Protein AF-A0A1F9MKI8-F1 (afdb_monomer)

Solvent-accessible surface area (backbone atoms only — not comparable to full-atom values): 9936 Å² total; per-residue (Å²): 134,82,52,67,55,55,54,49,52,53,48,27,63,74,71,67,45,50,41,51,62,87,35,85,86,64,60,19,49,72,45,52,49,53,49,48,62,46,11,67,63,93,69,32,56,46,39,45,51,32,58,34,69,58,53,51,63,68,44,73,74,44,81,68,39,66,35,41,51,50,36,53,59,70,68,50,79,47,72,72,51,52,54,56,25,52,56,51,44,63,82,45,45,83,65,28,63,68,52,38,36,48,44,46,56,74,49,48,50,78,45,58,81,85,40,67,69,39,48,56,48,49,57,54,48,51,56,48,24,64,75,64,66,38,67,66,42,45,50,38,49,40,66,58,46,19,54,65,35,65,81,38,57,69,60,47,52,56,45,51,58,48,26,77,81,30,71,66,45,40,49,47,37,34,72,38,41,68,46,129

pLDDT: mean 93.48, std 7.08, range [58.12, 98.38]

Structure (mmCIF, N/CA/C/O backbone):
data_AF-A0A1F9MKI8-F1
#
_entry.id   AF-A0A1F9MKI8-F1
#
loop_
_atom_site.group_PDB
_atom_site.id
_atom_site.type_symbol
_atom_site.label_atom_id
_atom_site.label_alt_id
_atom_site.label_comp_id
_atom_site.label_asym_id
_atom_site.label_entity_id
_atom_site.label_seq_id
_atom_site.pdbx_PDB_ins_code
_atom_site.Cartn_x
_atom_site.Cartn_y
_atom_site.Cartn_z
_atom_site.occupancy
_atom_site.B_iso_or_equiv
_atom_site.auth_seq_id
_atom_site.auth_comp_id
_atom_site.auth_asym_id
_atom_site.auth_atom_id
_atom_site.pdbx_PDB_model_num
ATOM 1 N N . MET A 1 1 ? 2.764 13.517 -20.592 1.00 58.12 1 MET A N 1
ATOM 2 C CA . MET A 1 1 ? 3.670 12.361 -20.763 1.00 58.12 1 MET A CA 1
ATOM 3 C C . MET A 1 1 ? 3.248 11.315 -19.753 1.00 58.12 1 MET A C 1
ATOM 5 O O . MET A 1 1 ? 2.951 11.706 -18.630 1.00 58.12 1 MET A O 1
ATOM 9 N N . SER A 1 2 ? 3.148 10.053 -20.166 1.00 81.81 2 SER A N 1
ATOM 10 C CA . SER A 1 2 ? 2.783 8.948 -19.273 1.00 81.81 2 SER A CA 1
ATOM 11 C C . SER A 1 2 ? 3.928 8.655 -18.296 1.00 81.81 2 SER A C 1
ATOM 13 O O . SER A 1 2 ? 5.091 8.926 -18.604 1.00 81.81 2 SER A O 1
ATOM 15 N N . ASN A 1 3 ? 3.604 8.182 -17.093 1.00 94.94 3 ASN A N 1
ATOM 16 C CA . ASN A 1 3 ? 4.607 7.798 -16.105 1.00 9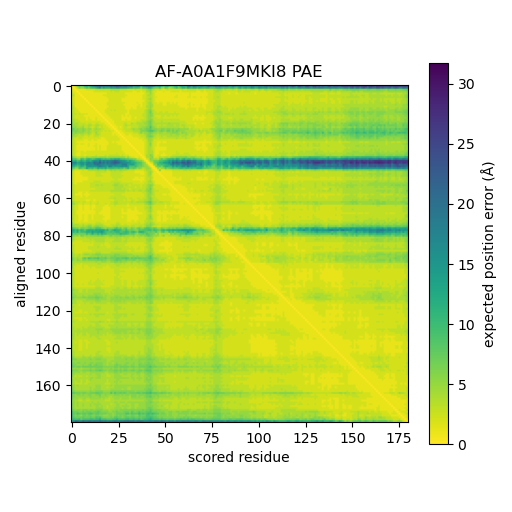4.94 3 ASN A CA 1
ATOM 17 C C . ASN A 1 3 ? 5.306 6.494 -16.559 1.00 94.94 3 ASN A C 1
ATOM 19 O O . ASN A 1 3 ? 4.602 5.514 -16.808 1.00 94.94 3 ASN A O 1
ATOM 23 N N . PRO A 1 4 ? 6.654 6.426 -16.602 1.00 95.88 4 PRO A N 1
ATOM 24 C CA . PRO A 1 4 ? 7.367 5.239 -17.085 1.00 95.88 4 PRO A CA 1
ATOM 25 C C . PRO A 1 4 ? 7.034 3.944 -16.336 1.00 95.88 4 PRO A C 1
ATOM 27 O O . PRO A 1 4 ? 7.017 2.876 -16.938 1.00 95.88 4 PRO A O 1
ATOM 30 N N . PHE A 1 5 ? 6.742 4.021 -15.034 1.00 96.94 5 PHE A N 1
ATOM 31 C CA . PHE A 1 5 ? 6.307 2.854 -14.270 1.00 96.94 5 PHE A CA 1
ATOM 32 C C . PHE A 1 5 ? 4.939 2.355 -14.753 1.00 96.94 5 PHE A C 1
ATOM 34 O O . PHE A 1 5 ? 4.775 1.165 -15.002 1.00 96.94 5 PHE A O 1
ATOM 41 N N . ILE A 1 6 ? 3.981 3.263 -14.963 1.00 96.94 6 ILE A N 1
ATOM 42 C CA . ILE A 1 6 ? 2.649 2.916 -15.484 1.00 96.94 6 ILE A CA 1
ATOM 43 C C . ILE A 1 6 ? 2.765 2.298 -16.884 1.00 96.94 6 ILE A C 1
ATOM 45 O O . ILE A 1 6 ? 2.075 1.328 -17.188 1.00 96.94 6 ILE A O 1
ATOM 49 N N . ASP A 1 7 ? 3.677 2.790 -17.724 1.00 97.31 7 ASP A N 1
ATOM 50 C CA . ASP A 1 7 ? 3.917 2.211 -19.051 1.00 97.31 7 ASP A CA 1
ATOM 51 C C . ASP A 1 7 ? 4.439 0.763 -18.973 1.00 97.31 7 ASP A C 1
ATOM 53 O O . ASP A 1 7 ? 4.052 -0.083 -19.789 1.00 97.31 7 ASP A O 1
ATOM 57 N N . ILE A 1 8 ? 5.249 0.435 -17.959 1.00 97.19 8 ILE A N 1
ATOM 58 C CA . ILE A 1 8 ? 5.666 -0.949 -17.685 1.00 97.19 8 ILE A CA 1
ATOM 59 C C . ILE A 1 8 ? 4.471 -1.792 -17.227 1.00 97.19 8 ILE A C 1
ATOM 61 O O . ILE A 1 8 ? 4.299 -2.899 -17.737 1.00 97.19 8 ILE A O 1
ATOM 65 N N . VAL A 1 9 ? 3.618 -1.286 -16.328 1.00 97.62 9 VAL A N 1
ATOM 66 C CA . VAL A 1 9 ? 2.402 -2.001 -15.883 1.00 97.62 9 VAL A CA 1
ATOM 67 C C . VAL A 1 9 ? 1.476 -2.300 -17.067 1.00 97.62 9 VAL A C 1
ATOM 69 O O . VAL A 1 9 ? 1.058 -3.441 -17.263 1.00 97.62 9 VAL A O 1
ATOM 72 N N . ARG A 1 10 ? 1.235 -1.317 -17.938 1.00 97.50 10 ARG A N 1
ATOM 73 C CA . ARG A 1 10 ? 0.460 -1.495 -19.178 1.00 97.50 10 ARG A CA 1
ATOM 74 C C . ARG A 1 10 ? 1.063 -2.550 -20.093 1.00 97.50 10 ARG A C 1
ATOM 76 O O . ARG A 1 10 ? 0.349 -3.381 -20.654 1.00 97.50 10 ARG A O 1
ATOM 83 N N . THR A 1 11 ? 2.384 -2.528 -20.242 1.00 97.62 11 THR A N 1
ATOM 84 C CA . THR A 1 11 ? 3.112 -3.515 -21.045 1.00 97.62 11 THR A CA 1
ATOM 85 C C . THR A 1 11 ? 2.972 -4.915 -20.448 1.00 97.62 11 THR A C 1
ATOM 87 O O . THR A 1 11 ? 2.707 -5.865 -21.186 1.00 97.62 11 THR A O 1
ATOM 90 N N . ALA A 1 12 ? 3.059 -5.038 -19.122 1.00 97.38 12 ALA A N 1
ATOM 91 C CA . ALA A 1 12 ? 2.841 -6.287 -18.405 1.00 97.38 12 ALA A CA 1
ATOM 92 C C . ALA A 1 12 ? 1.427 -6.831 -18.655 1.00 97.38 12 ALA A C 1
ATOM 94 O O . ALA A 1 12 ? 1.270 -7.991 -19.037 1.00 97.38 12 ALA A O 1
ATOM 95 N N . ASN A 1 13 ? 0.407 -5.976 -18.551 1.00 96.44 13 ASN A N 1
ATOM 96 C CA . ASN A 1 13 ? -0.992 -6.339 -18.787 1.00 96.44 13 ASN A CA 1
ATOM 97 C C . ASN A 1 13 ? -1.257 -6.768 -20.235 1.00 96.44 13 ASN A C 1
ATOM 99 O O . ASN A 1 13 ? -1.931 -7.778 -20.476 1.00 96.44 13 ASN A O 1
ATOM 103 N N . LYS A 1 14 ? -0.689 -6.039 -21.203 1.00 97.38 14 LYS A N 1
ATOM 104 C CA . LYS A 1 14 ? -0.789 -6.352 -22.634 1.00 97.38 14 LYS A CA 1
ATOM 105 C C . LYS A 1 14 ? -0.121 -7.684 -22.976 1.00 97.38 14 LYS A C 1
ATOM 107 O O . LYS A 1 14 ? -0.696 -8.480 -23.713 1.00 97.38 14 LYS A O 1
ATOM 112 N N . ASN A 1 15 ? 1.066 -7.931 -22.427 1.00 97.25 15 ASN A N 1
ATOM 113 C CA . ASN A 1 15 ? 1.872 -9.114 -22.730 1.00 97.25 15 ASN A CA 1
ATOM 114 C C . ASN A 1 15 ? 1.632 -10.286 -21.764 1.00 97.25 15 ASN A C 1
ATOM 116 O O . ASN A 1 15 ? 2.300 -11.312 -21.881 1.00 97.25 15 ASN A O 1
ATOM 120 N N . LYS A 1 16 ? 0.698 -10.143 -20.813 1.00 96.31 16 LYS A N 1
ATOM 121 C CA . LYS A 1 16 ? 0.395 -11.131 -19.763 1.00 96.31 16 LYS A CA 1
ATOM 122 C C . LYS A 1 16 ? 1.624 -11.536 -18.940 1.00 96.31 16 LYS A C 1
ATOM 124 O O . LYS A 1 16 ? 1.778 -12.699 -18.574 1.00 96.31 16 LYS A O 1
ATOM 129 N N . TRP A 1 17 ? 2.499 -10.578 -18.640 1.00 97.12 17 TRP A N 1
ATOM 130 C CA . TRP A 1 17 ? 3.607 -10.805 -17.716 1.00 97.12 17 TRP A CA 1
ATOM 131 C C . TRP A 1 17 ? 3.078 -10.985 -16.293 1.00 97.12 17 TRP A C 1
ATOM 133 O O . TRP A 1 17 ? 2.162 -10.285 -15.864 1.00 97.12 17 TRP A O 1
ATOM 143 N N . CYS A 1 18 ? 3.674 -11.913 -15.549 1.00 96.94 18 CYS A N 1
ATOM 144 C CA . CYS A 1 18 ? 3.382 -12.067 -14.130 1.00 96.94 18 CYS A CA 1
ATOM 145 C C . CYS A 1 18 ? 3.921 -10.857 -13.356 1.00 96.94 18 CYS A C 1
ATOM 147 O O . CYS A 1 18 ? 5.104 -10.536 -13.471 1.00 96.94 18 CYS A O 1
ATOM 149 N N . THR A 1 19 ? 3.069 -10.214 -12.558 1.00 96.50 19 THR A N 1
ATOM 150 C CA . THR A 1 19 ? 3.435 -9.111 -11.650 1.00 96.50 19 THR A CA 1
ATOM 151 C C . THR A 1 19 ? 3.410 -9.527 -10.179 1.00 96.50 19 THR A C 1
ATOM 153 O O . THR A 1 19 ? 3.821 -8.752 -9.315 1.00 96.50 19 THR A O 1
ATOM 156 N N . THR A 1 20 ? 2.952 -10.749 -9.890 1.00 95.25 20 THR A N 1
ATOM 157 C CA . THR A 1 20 ? 2.710 -11.234 -8.532 1.00 95.25 20 THR A CA 1
ATOM 158 C C . THR A 1 20 ? 3.998 -11.279 -7.709 1.00 95.25 20 THR A C 1
ATOM 160 O O . THR A 1 20 ? 4.975 -11.928 -8.114 1.00 95.25 20 THR A O 1
ATOM 163 N N . PRO A 1 21 ? 4.013 -10.640 -6.526 1.00 90.81 21 PRO A N 1
ATOM 164 C CA . PRO A 1 21 ? 5.171 -10.661 -5.649 1.00 90.81 21 PRO A CA 1
ATOM 165 C C . PRO A 1 21 ? 5.450 -12.091 -5.172 1.00 90.81 21 PRO A C 1
ATOM 167 O O . PRO A 1 21 ? 4.535 -12.861 -4.888 1.00 90.81 21 PRO A O 1
ATOM 170 N N . TYR A 1 22 ? 6.732 -12.450 -5.075 1.00 90.62 22 TYR A N 1
ATOM 171 C CA . TYR A 1 22 ? 7.194 -13.766 -4.604 1.00 90.62 22 TYR A CA 1
ATOM 172 C C . TYR A 1 22 ? 6.686 -14.978 -5.409 1.00 90.62 22 TYR A C 1
ATOM 174 O O . TYR A 1 22 ? 6.666 -16.095 -4.892 1.00 90.62 22 TYR A O 1
ATOM 182 N N . CYS A 1 23 ? 6.292 -14.799 -6.675 1.00 91.94 23 CYS A N 1
ATOM 183 C CA . CYS A 1 23 ? 5.912 -15.916 -7.539 1.00 91.94 23 CYS A CA 1
ATOM 184 C C . CYS A 1 23 ? 7.064 -16.932 -7.660 1.00 91.94 23 CYS A C 1
ATOM 186 O O . CYS A 1 23 ? 8.097 -16.642 -8.253 1.00 91.94 23 CYS A O 1
ATOM 188 N N . THR A 1 24 ? 6.888 -18.151 -7.154 1.00 91.56 24 THR A N 1
ATOM 189 C CA . THR A 1 24 ? 7.937 -19.185 -7.194 1.00 91.56 24 THR A CA 1
ATOM 190 C C . THR A 1 24 ? 8.032 -19.908 -8.539 1.00 91.56 24 THR A C 1
ATOM 192 O O . THR A 1 24 ? 9.009 -20.607 -8.785 1.00 91.56 24 THR A O 1
ATOM 195 N N . THR A 1 25 ? 7.046 -19.736 -9.427 1.00 93.88 25 THR A N 1
ATOM 196 C CA . THR A 1 25 ? 7.011 -20.398 -10.741 1.00 93.88 25 THR A CA 1
ATOM 197 C C . THR A 1 25 ? 7.827 -19.653 -11.794 1.00 93.88 25 THR A C 1
ATOM 199 O O . THR A 1 25 ? 8.657 -20.256 -12.464 1.00 93.88 25 THR A O 1
ATOM 202 N N . CYS A 1 26 ? 7.591 -18.348 -11.961 1.00 93.12 26 CYS A N 1
ATOM 203 C CA . CYS A 1 26 ? 8.266 -17.530 -12.978 1.00 93.12 26 CYS A CA 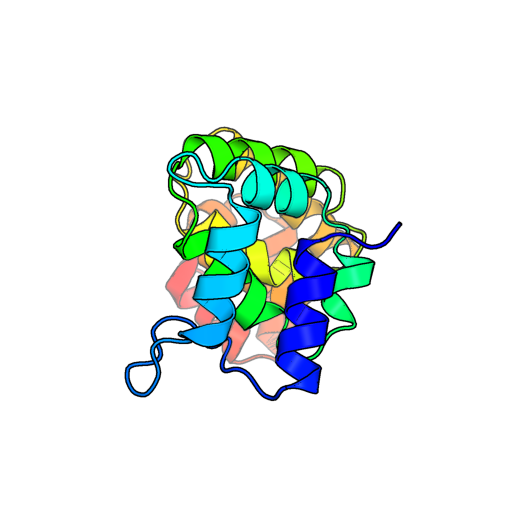1
ATOM 204 C C . CYS A 1 26 ? 9.020 -16.329 -12.397 1.00 93.12 26 CYS A C 1
ATOM 206 O O . CYS A 1 26 ? 9.690 -15.618 -13.143 1.00 93.12 26 CYS A O 1
ATOM 208 N N . ILE A 1 27 ? 8.907 -16.082 -11.084 1.00 90.81 27 ILE A N 1
ATOM 209 C CA . ILE A 1 27 ? 9.634 -15.019 -10.371 1.00 90.81 27 ILE A CA 1
ATOM 210 C C . ILE A 1 27 ? 9.300 -13.618 -10.918 1.00 90.81 27 ILE A C 1
ATOM 212 O O . ILE A 1 27 ? 10.012 -12.657 -10.661 1.00 90.81 27 ILE A O 1
ATOM 216 N N . ALA A 1 28 ? 8.191 -13.474 -11.657 1.00 93.94 28 ALA A N 1
ATOM 217 C CA . ALA A 1 28 ? 7.846 -12.237 -12.359 1.00 93.94 28 ALA A CA 1
ATOM 218 C C . ALA A 1 28 ? 9.004 -11.727 -13.247 1.00 93.94 28 ALA A C 1
ATOM 220 O O . ALA A 1 28 ? 9.239 -10.523 -13.339 1.00 93.94 28 ALA A O 1
ATOM 221 N N . ARG A 1 29 ? 9.767 -12.648 -13.862 1.00 94.25 29 ARG A N 1
ATOM 222 C CA . ARG A 1 29 ? 11.054 -12.365 -14.518 1.00 94.25 29 ARG A CA 1
ATOM 223 C C . ARG A 1 29 ? 10.987 -11.207 -15.512 1.00 94.25 29 ARG A C 1
ATOM 225 O O . ARG A 1 29 ? 11.788 -10.286 -15.408 1.00 94.25 29 ARG A O 1
ATOM 232 N N . GLU A 1 30 ? 10.051 -11.242 -16.457 1.00 96.56 30 GLU A N 1
ATOM 233 C CA . GLU A 1 30 ? 9.918 -10.225 -17.508 1.00 96.56 30 GLU A CA 1
ATOM 234 C C . GLU A 1 30 ? 9.580 -8.849 -16.918 1.00 96.56 30 GLU A C 1
ATOM 236 O O . GLU A 1 30 ? 10.172 -7.840 -17.299 1.00 96.56 30 GLU A O 1
ATOM 241 N N . TYR A 1 31 ? 8.676 -8.816 -15.937 1.00 96.81 31 TYR A N 1
ATOM 242 C CA . TYR A 1 31 ? 8.286 -7.586 -15.258 1.00 96.81 31 TYR A CA 1
ATOM 243 C C . TYR A 1 31 ? 9.445 -6.998 -14.441 1.00 96.81 31 TYR A C 1
ATOM 245 O O . TYR A 1 31 ? 9.760 -5.817 -14.572 1.00 96.81 31 TYR A O 1
ATOM 253 N N . ARG A 1 32 ? 10.141 -7.828 -13.656 1.00 94.62 32 ARG A N 1
ATOM 254 C CA . ARG A 1 32 ? 11.314 -7.411 -12.875 1.00 94.62 32 ARG A CA 1
ATOM 255 C C . ARG A 1 32 ? 12.459 -6.928 -13.758 1.00 94.62 32 ARG A C 1
ATOM 257 O O . ARG A 1 32 ? 13.107 -5.950 -13.401 1.00 94.62 32 ARG A O 1
ATOM 264 N N . GLN A 1 33 ? 12.681 -7.555 -14.914 1.00 94.25 33 GLN A N 1
ATOM 265 C CA . GLN A 1 33 ? 13.681 -7.085 -15.873 1.00 94.25 33 GLN A CA 1
ATOM 266 C C . GLN A 1 33 ? 13.354 -5.668 -16.359 1.00 94.25 33 GLN A C 1
ATOM 268 O O . GLN A 1 33 ? 14.212 -4.795 -16.300 1.00 94.25 33 GLN A O 1
ATOM 273 N N . ALA A 1 34 ? 12.101 -5.401 -16.739 1.00 95.12 34 ALA A N 1
ATOM 274 C CA . ALA A 1 34 ? 11.688 -4.062 -17.161 1.00 95.12 34 ALA A CA 1
ATOM 275 C C . ALA A 1 34 ? 11.856 -3.010 -16.045 1.00 95.12 34 ALA A C 1
ATOM 277 O O . ALA A 1 34 ? 12.263 -1.877 -16.309 1.00 95.12 34 ALA A O 1
ATOM 278 N N . LEU A 1 35 ? 11.586 -3.379 -14.787 1.00 94.06 35 LEU A N 1
ATOM 279 C CA . LEU A 1 35 ? 11.837 -2.510 -13.631 1.00 94.06 35 LEU A CA 1
ATOM 280 C C . LEU A 1 35 ? 13.334 -2.231 -13.425 1.00 94.06 35 LEU A C 1
ATOM 282 O O . LEU A 1 35 ? 13.708 -1.095 -13.127 1.00 94.06 35 LEU A O 1
ATOM 286 N N . GLN A 1 36 ? 14.192 -3.240 -13.597 1.00 91.56 36 GLN A N 1
ATOM 287 C CA . GLN A 1 36 ? 15.647 -3.088 -13.508 1.00 91.56 36 GLN A CA 1
ATOM 288 C C . GLN A 1 36 ? 16.193 -2.181 -14.614 1.00 91.56 36 GLN A C 1
ATOM 290 O O . GLN A 1 36 ? 17.009 -1.300 -14.327 1.00 91.56 36 GLN A O 1
ATOM 295 N N . ASP A 1 37 ? 15.697 -2.346 -15.841 1.00 92.19 37 ASP A N 1
ATOM 296 C CA . ASP A 1 37 ? 16.067 -1.517 -16.988 1.00 92.19 37 ASP A CA 1
ATOM 297 C C . ASP A 1 37 ? 15.681 -0.049 -16.740 1.00 92.19 37 ASP A C 1
ATOM 299 O O . ASP A 1 37 ? 16.495 0.855 -16.945 1.00 92.19 37 ASP A O 1
ATOM 303 N N . LEU A 1 38 ? 14.483 0.201 -16.189 1.00 92.12 38 LEU A N 1
ATOM 304 C CA . LEU A 1 38 ? 14.062 1.539 -15.754 1.00 92.12 38 LEU A CA 1
ATOM 305 C C . LEU A 1 38 ? 14.925 2.080 -14.603 1.00 92.12 38 LEU A C 1
ATOM 307 O O . LEU A 1 38 ? 15.154 3.285 -14.506 1.00 92.12 38 LEU A O 1
ATOM 311 N N . GLY A 1 39 ? 15.413 1.206 -13.724 1.00 85.38 39 GLY A N 1
ATOM 312 C CA . GLY A 1 39 ? 16.294 1.552 -12.612 1.00 85.38 39 GLY A CA 1
ATOM 313 C C . GLY A 1 39 ? 17.660 2.105 -13.035 1.00 85.38 39 GLY A C 1
ATOM 314 O O . GLY A 1 39 ? 18.281 2.809 -12.235 1.00 85.38 39 GLY A O 1
ATOM 315 N N . GLY A 1 40 ? 18.109 1.835 -14.267 1.00 75.25 40 GLY A N 1
ATOM 316 C CA . GLY A 1 40 ? 19.347 2.381 -14.837 1.00 75.25 40 GLY A CA 1
ATOM 317 C C . GLY A 1 40 ? 20.648 1.792 -14.272 1.00 75.25 40 GLY A C 1
ATOM 318 O O . GLY A 1 40 ? 21.699 2.407 -14.419 1.00 75.25 40 GLY A O 1
ATOM 319 N N . GLY A 1 41 ? 20.587 0.617 -13.632 1.00 62.38 41 GLY A N 1
ATOM 320 C CA . GLY A 1 41 ? 21.744 -0.088 -13.067 1.00 62.38 41 GLY A CA 1
ATOM 321 C C . GLY A 1 41 ? 22.177 0.397 -11.673 1.00 62.38 41 GLY A C 1
ATOM 322 O O . GLY A 1 41 ? 22.507 1.561 -11.462 1.00 62.38 41 GLY A O 1
ATOM 323 N N . GLY A 1 42 ? 22.195 -0.531 -10.708 1.00 59.66 42 GLY A N 1
ATOM 324 C CA . GLY A 1 42 ? 22.813 -0.416 -9.376 1.00 59.66 42 GLY A CA 1
ATOM 325 C C . GLY A 1 42 ? 22.103 0.486 -8.362 1.00 59.66 42 GLY A C 1
ATOM 326 O O . GLY A 1 42 ? 21.855 0.060 -7.237 1.00 59.66 42 GLY A O 1
ATOM 327 N N . LEU A 1 43 ? 21.764 1.721 -8.746 1.00 60.56 43 LEU A N 1
ATOM 328 C CA . LEU A 1 43 ? 21.211 2.714 -7.822 1.00 60.56 43 LEU A CA 1
ATOM 329 C C . LEU A 1 43 ? 19.688 2.857 -7.877 1.00 60.56 43 LEU A C 1
ATOM 331 O O . LEU A 1 43 ? 19.136 3.541 -7.027 1.00 60.56 43 LEU A O 1
ATOM 335 N N . GLY A 1 44 ? 18.992 2.243 -8.839 1.00 68.19 44 GLY A N 1
ATOM 336 C CA . GLY A 1 44 ? 17.519 2.244 -8.899 1.00 68.19 44 GLY A CA 1
ATOM 337 C C . GLY A 1 44 ? 16.870 3.624 -9.086 1.00 68.19 44 GLY A C 1
ATOM 338 O O . GLY A 1 44 ? 15.659 3.767 -8.922 1.00 68.19 44 GLY A O 1
ATOM 339 N N . GLY A 1 45 ? 17.653 4.654 -9.429 1.00 81.81 45 GLY A N 1
ATOM 340 C CA . GLY A 1 45 ? 17.212 6.050 -9.418 1.00 81.81 45 GLY A CA 1
ATOM 341 C C . GLY A 1 45 ? 16.078 6.353 -10.400 1.00 81.81 45 GLY A C 1
ATOM 342 O O . GLY A 1 45 ? 15.196 7.151 -10.083 1.00 81.81 45 GLY A O 1
ATOM 343 N N . GLY A 1 46 ? 16.056 5.699 -11.567 1.00 90.25 46 GLY A N 1
ATOM 344 C CA . GLY A 1 46 ? 14.990 5.895 -12.554 1.00 90.25 46 GLY A CA 1
ATOM 345 C C . GLY A 1 46 ? 13.639 5.350 -12.083 1.00 90.25 46 GLY A C 1
ATOM 346 O O . GLY A 1 46 ? 12.638 6.066 -12.145 1.00 90.25 46 GLY A O 1
ATOM 347 N N . LEU A 1 47 ? 13.624 4.143 -11.507 1.00 92.88 47 LEU A N 1
ATOM 348 C CA . LEU A 1 47 ? 12.427 3.553 -10.903 1.00 92.88 47 LEU A CA 1
ATOM 349 C C . LEU A 1 47 ? 11.947 4.376 -9.701 1.00 92.88 47 LEU A C 1
ATOM 351 O O . LEU A 1 47 ? 10.770 4.722 -9.632 1.00 92.88 47 LEU A O 1
ATOM 355 N N . ALA A 1 48 ? 12.849 4.760 -8.794 1.00 92.69 48 ALA A N 1
ATOM 356 C CA . ALA A 1 48 ? 12.489 5.563 -7.626 1.00 92.69 48 ALA A CA 1
ATOM 357 C C . ALA A 1 48 ? 11.890 6.930 -8.009 1.00 92.69 48 ALA A C 1
ATOM 359 O O . ALA A 1 48 ? 10.919 7.387 -7.403 1.00 92.69 48 ALA A O 1
ATOM 360 N N . ASN A 1 49 ? 12.429 7.574 -9.049 1.00 92.94 49 ASN A N 1
ATOM 361 C CA . ASN A 1 49 ? 11.902 8.822 -9.602 1.00 92.94 49 ASN A CA 1
ATOM 362 C C . ASN A 1 49 ? 10.528 8.626 -10.268 1.00 92.94 49 ASN A C 1
ATOM 364 O O . ASN A 1 49 ? 9.633 9.451 -10.078 1.00 92.94 49 ASN A O 1
ATOM 368 N N . ALA A 1 50 ? 10.339 7.533 -11.016 1.00 95.06 50 ALA A N 1
ATOM 369 C CA . ALA A 1 50 ? 9.052 7.196 -11.621 1.00 95.06 50 ALA A CA 1
ATOM 370 C C . ALA A 1 50 ? 7.978 6.947 -10.549 1.00 95.06 50 ALA A C 1
ATOM 372 O O . ALA A 1 50 ? 6.905 7.547 -10.611 1.00 95.06 50 ALA A O 1
ATOM 373 N N . LEU A 1 51 ? 8.298 6.155 -9.522 1.00 95.62 51 LEU A N 1
ATOM 374 C CA . LEU A 1 51 ? 7.416 5.909 -8.380 1.00 95.62 51 LEU A CA 1
ATOM 375 C C . LEU A 1 51 ? 7.120 7.200 -7.611 1.00 95.62 51 LEU A C 1
ATOM 377 O O . LEU A 1 51 ? 5.963 7.491 -7.345 1.00 95.62 51 LEU A O 1
ATOM 381 N N . SER A 1 52 ? 8.116 8.042 -7.338 1.00 94.88 52 SER A N 1
ATOM 382 C CA . SER A 1 52 ? 7.915 9.333 -6.655 1.00 94.88 52 SER A CA 1
ATOM 383 C C . SER A 1 52 ? 6.922 10.254 -7.373 1.00 94.88 52 SER A C 1
ATOM 385 O O . SER A 1 52 ? 6.170 10.991 -6.739 1.00 94.88 52 SER A O 1
ATOM 387 N N . LYS A 1 53 ? 6.909 10.218 -8.709 1.00 94.94 53 LYS A N 1
ATOM 388 C CA . LYS A 1 53 ? 6.029 11.037 -9.558 1.00 94.94 53 LYS A CA 1
ATOM 389 C C . LYS A 1 53 ? 4.719 10.343 -9.920 1.00 94.94 53 LYS A C 1
ATOM 391 O O . LYS A 1 53 ? 3.954 10.878 -10.722 1.00 94.94 53 LYS A O 1
ATOM 396 N N . LEU A 1 54 ? 4.467 9.164 -9.363 1.00 95.31 54 LEU A N 1
ATOM 397 C CA . LEU A 1 54 ? 3.240 8.419 -9.579 1.00 95.31 54 LEU A CA 1
ATOM 398 C C . LEU A 1 54 ? 2.026 9.258 -9.169 1.00 95.31 54 LEU A C 1
ATOM 400 O O . LEU A 1 54 ? 2.064 10.016 -8.194 1.00 95.31 54 LEU A O 1
ATOM 404 N N . LYS A 1 55 ? 0.957 9.121 -9.947 1.00 94.25 55 LYS A N 1
ATOM 405 C CA . LYS A 1 55 ? -0.373 9.591 -9.582 1.00 94.25 55 LYS A CA 1
ATOM 406 C C . LYS A 1 55 ? -1.228 8.365 -9.277 1.00 94.25 55 LYS A C 1
ATOM 408 O O . LYS A 1 55 ? -1.384 7.537 -10.181 1.00 94.25 55 LYS A O 1
ATOM 413 N N . PRO A 1 56 ? -1.741 8.223 -8.046 1.00 94.88 56 PRO A N 1
ATOM 414 C CA . PRO A 1 56 ? -2.598 7.106 -7.664 1.00 94.88 56 PRO A CA 1
ATOM 415 C C . PRO A 1 56 ? -3.733 6.856 -8.659 1.00 94.88 56 PRO A C 1
ATOM 417 O O . PRO A 1 56 ? -3.875 5.743 -9.157 1.00 94.88 56 PRO A O 1
ATOM 420 N N . SER A 1 57 ? -4.439 7.923 -9.034 1.00 93.62 57 SER A N 1
ATOM 421 C CA . SER A 1 57 ? -5.585 7.902 -9.950 1.00 93.62 57 SER A CA 1
ATOM 422 C C . SER A 1 57 ? -5.286 7.354 -11.353 1.00 93.62 57 SER A C 1
ATOM 424 O O . SER A 1 57 ? -6.183 6.839 -12.013 1.00 93.62 57 SER A O 1
ATOM 426 N N . GLU A 1 58 ? -4.042 7.446 -11.834 1.00 94.94 58 GLU A N 1
ATOM 427 C CA . GLU A 1 58 ? -3.653 6.880 -13.134 1.00 94.94 58 GLU A CA 1
ATOM 428 C C . GLU A 1 58 ? -3.268 5.399 -13.017 1.00 94.94 58 GLU A C 1
ATOM 430 O O . GLU A 1 58 ? -3.499 4.629 -13.947 1.00 94.94 58 GLU A O 1
ATOM 435 N N . LEU A 1 59 ? -2.680 4.992 -11.887 1.00 96.38 59 LEU A N 1
ATOM 436 C CA . LEU A 1 59 ? -2.243 3.615 -11.665 1.00 96.38 59 LEU A CA 1
ATOM 437 C C . LEU A 1 59 ? -3.419 2.680 -11.370 1.00 96.38 59 LEU A C 1
ATOM 439 O O . LEU A 1 59 ? -3.422 1.548 -11.848 1.00 96.38 59 LEU A O 1
ATOM 443 N N . THR A 1 60 ? -4.404 3.129 -10.590 1.00 96.31 60 THR A N 1
ATOM 444 C CA . THR A 1 60 ? -5.524 2.275 -10.156 1.00 96.31 60 THR A CA 1
ATOM 445 C C . THR A 1 60 ? -6.474 1.874 -11.285 1.00 96.31 60 THR A C 1
ATOM 447 O O . THR A 1 60 ? -7.287 0.970 -11.098 1.00 96.31 60 THR A O 1
ATOM 450 N N . LEU A 1 61 ? -6.334 2.486 -12.465 1.00 95.75 61 LEU A N 1
ATOM 451 C CA . LEU A 1 61 ? -7.027 2.099 -13.697 1.00 95.75 61 LEU A CA 1
ATOM 452 C C . LEU A 1 61 ? -6.445 0.839 -14.352 1.00 95.75 61 LEU A C 1
ATOM 454 O O . LEU A 1 61 ? -7.089 0.255 -15.220 1.00 95.75 61 LEU A O 1
ATOM 458 N N . GLU A 1 62 ? -5.229 0.440 -13.983 1.00 96.38 62 GLU A N 1
ATOM 459 C CA . GLU A 1 62 ? -4.546 -0.700 -14.585 1.00 96.38 62 GLU A CA 1
ATOM 460 C C . GLU A 1 62 ? -4.874 -2.000 -13.840 1.00 96.38 62 GLU A C 1
ATOM 462 O O . GLU A 1 62 ? -4.831 -2.065 -12.610 1.00 96.38 62 GLU A O 1
ATOM 467 N N . ASP A 1 63 ? -5.129 -3.083 -14.577 1.00 93.75 63 ASP A N 1
ATOM 468 C CA . ASP A 1 63 ? -5.294 -4.407 -13.972 1.00 93.75 63 ASP A CA 1
ATOM 469 C C . ASP A 1 63 ? -4.040 -4.802 -13.174 1.00 93.75 63 ASP A C 1
ATOM 471 O O . ASP A 1 63 ? -2.909 -4.504 -13.567 1.00 93.75 63 ASP A O 1
ATOM 475 N N . ASN A 1 64 ? -4.230 -5.511 -12.057 1.00 93.38 64 ASN A N 1
ATOM 476 C CA . ASN A 1 64 ? -3.154 -6.027 -11.197 1.00 93.38 64 ASN A CA 1
ATOM 477 C C . ASN A 1 64 ? -2.149 -4.968 -10.696 1.00 93.38 64 ASN A C 1
ATOM 479 O O . ASN A 1 64 ? -1.022 -5.313 -10.325 1.00 93.38 64 ASN A O 1
ATOM 483 N N . TRP A 1 65 ? -2.542 -3.690 -10.646 1.00 97.12 65 TRP A N 1
ATOM 484 C CA . TRP A 1 65 ? -1.665 -2.599 -10.216 1.00 97.12 65 TRP A CA 1
ATOM 485 C C . TRP A 1 65 ? -1.088 -2.797 -8.808 1.00 97.12 65 TRP A C 1
ATOM 487 O O . TRP A 1 65 ? 0.038 -2.385 -8.543 1.00 97.12 65 TRP A O 1
ATOM 497 N N . GLN A 1 66 ? -1.835 -3.451 -7.914 1.00 97.56 66 GLN A N 1
ATOM 498 C CA . GLN A 1 66 ? -1.425 -3.744 -6.537 1.00 97.56 66 GLN A CA 1
ATOM 499 C C . GLN A 1 66 ? -0.171 -4.622 -6.496 1.00 97.56 66 GLN A C 1
ATOM 501 O O . GLN A 1 66 ? 0.840 -4.253 -5.894 1.00 97.56 66 GLN A O 1
ATOM 506 N N . ASP A 1 67 ? -0.219 -5.764 -7.181 1.00 97.19 67 ASP A N 1
ATOM 507 C CA . ASP A 1 67 ? 0.901 -6.700 -7.291 1.00 97.19 67 ASP A CA 1
ATOM 508 C C . ASP A 1 67 ? 2.087 -6.048 -8.007 1.00 97.19 67 ASP A C 1
ATOM 510 O O . ASP A 1 67 ? 3.230 -6.150 -7.556 1.00 97.19 67 ASP A O 1
ATOM 514 N N . ALA A 1 68 ? 1.802 -5.306 -9.080 1.00 97.25 68 ALA A N 1
ATOM 515 C CA . ALA A 1 68 ? 2.802 -4.580 -9.845 1.00 97.25 68 ALA A CA 1
ATOM 516 C C . ALA A 1 68 ? 3.554 -3.550 -8.981 1.00 97.25 68 ALA A C 1
ATOM 518 O O . ALA A 1 68 ? 4.790 -3.507 -8.996 1.00 97.25 68 ALA A O 1
ATOM 519 N N . LEU A 1 69 ? 2.823 -2.755 -8.194 1.00 97.62 69 LEU A N 1
ATOM 520 C CA . LEU A 1 69 ? 3.377 -1.754 -7.287 1.00 97.62 69 LEU A CA 1
ATOM 521 C C . LEU A 1 69 ? 4.182 -2.398 -6.163 1.00 97.62 69 LEU A C 1
ATOM 523 O O . LEU A 1 69 ? 5.303 -1.975 -5.893 1.00 97.62 69 LEU A O 1
ATOM 527 N N . LEU A 1 70 ? 3.639 -3.432 -5.521 1.00 96.19 70 LEU A N 1
ATOM 528 C CA . LEU A 1 70 ? 4.315 -4.095 -4.412 1.00 96.19 70 LEU A CA 1
ATOM 529 C C . LEU A 1 70 ? 5.612 -4.766 -4.865 1.00 96.19 70 LEU A C 1
ATOM 531 O O . LEU A 1 70 ? 6.628 -4.612 -4.194 1.00 96.19 70 LEU A O 1
ATOM 535 N N . THR A 1 71 ? 5.612 -5.440 -6.017 1.00 95.31 71 THR A N 1
ATOM 536 C CA . THR A 1 71 ? 6.836 -6.004 -6.600 1.00 95.31 71 THR A CA 1
ATOM 537 C C . THR A 1 71 ? 7.872 -4.914 -6.882 1.00 95.31 71 THR A C 1
ATOM 539 O O . THR A 1 71 ? 9.038 -5.093 -6.543 1.00 95.31 71 THR A O 1
ATOM 542 N N . ALA A 1 72 ? 7.460 -3.759 -7.416 1.00 94.81 72 ALA A N 1
ATOM 543 C CA . ALA A 1 72 ? 8.376 -2.645 -7.647 1.00 94.81 72 ALA A CA 1
ATOM 544 C C . ALA A 1 72 ? 8.954 -2.057 -6.354 1.00 94.81 72 ALA A C 1
ATOM 546 O O . ALA A 1 72 ? 10.134 -1.730 -6.321 1.00 94.81 72 ALA A O 1
ATOM 547 N N . ILE A 1 73 ? 8.154 -1.957 -5.288 1.00 93.94 73 ILE A N 1
ATOM 548 C CA . ILE A 1 73 ? 8.614 -1.489 -3.973 1.00 93.94 73 ILE A CA 1
ATOM 549 C C . ILE A 1 73 ? 9.589 -2.487 -3.337 1.00 93.94 73 ILE A C 1
ATOM 551 O O . ILE A 1 73 ? 10.603 -2.066 -2.789 1.00 93.94 73 ILE A O 1
ATOM 555 N N . ILE A 1 74 ? 9.298 -3.791 -3.407 1.00 90.62 74 ILE A N 1
ATOM 556 C CA . ILE A 1 74 ? 10.174 -4.852 -2.879 1.00 90.62 74 ILE A CA 1
ATOM 557 C C . ILE A 1 74 ? 11.541 -4.820 -3.567 1.00 90.62 74 ILE A C 1
ATOM 559 O O . ILE A 1 74 ? 12.562 -5.022 -2.915 1.00 90.62 74 ILE A O 1
ATOM 563 N N . ASP A 1 75 ? 11.556 -4.545 -4.869 1.00 87.06 75 ASP A N 1
ATOM 564 C CA . ASP A 1 75 ? 12.767 -4.561 -5.684 1.00 87.06 75 ASP A CA 1
ATOM 565 C C . ASP A 1 75 ? 13.527 -3.215 -5.668 1.00 87.06 75 ASP A C 1
ATOM 567 O O . ASP A 1 75 ? 14.536 -3.069 -6.364 1.00 87.06 75 ASP A O 1
ATOM 571 N N . LEU A 1 76 ? 13.095 -2.228 -4.866 1.00 87.81 76 LEU A N 1
ATOM 572 C CA . LEU A 1 76 ? 13.854 -0.992 -4.667 1.00 87.81 76 LEU A CA 1
ATOM 573 C C . LEU A 1 76 ? 15.147 -1.267 -3.874 1.00 87.81 76 LEU A C 1
ATOM 575 O O . LEU A 1 76 ? 15.092 -1.795 -2.764 1.00 87.81 76 LEU A O 1
ATOM 579 N N . PRO A 1 77 ? 16.320 -0.843 -4.380 1.00 74.19 77 PRO A N 1
ATOM 580 C CA . PRO A 1 77 ? 17.603 -1.187 -3.766 1.00 74.19 77 PRO A CA 1
ATOM 581 C C . PRO A 1 77 ? 17.921 -0.417 -2.472 1.00 74.19 77 PRO A C 1
ATOM 583 O O . PRO A 1 77 ? 18.780 -0.856 -1.709 1.00 74.19 77 PRO A O 1
ATOM 586 N N . PHE A 1 78 ? 17.261 0.720 -2.200 1.00 74.31 78 PHE A N 1
ATOM 587 C CA . PHE A 1 78 ? 17.581 1.589 -1.057 1.00 74.31 78 PHE A CA 1
ATOM 588 C C . PHE A 1 78 ? 16.342 2.019 -0.266 1.00 74.31 78 PHE A C 1
ATOM 590 O O . PHE A 1 78 ? 15.437 2.656 -0.802 1.00 74.31 78 PHE A O 1
ATOM 597 N N . SER A 1 79 ? 16.356 1.791 1.050 1.00 73.12 79 SER A N 1
ATOM 598 C CA . SER A 1 79 ? 15.282 2.215 1.964 1.00 73.12 79 SER A CA 1
ATOM 599 C C . SER A 1 79 ? 15.043 3.731 1.968 1.00 73.12 79 SER A C 1
ATOM 601 O O . SER A 1 79 ? 13.898 4.168 2.026 1.00 73.12 79 SER A O 1
ATOM 603 N N . LEU A 1 80 ? 16.097 4.543 1.816 1.00 75.62 80 LEU A N 1
ATOM 604 C CA . LEU A 1 80 ? 15.978 6.006 1.723 1.00 75.62 80 LEU A CA 1
ATOM 605 C C . LEU A 1 80 ? 15.181 6.465 0.491 1.00 75.62 80 LEU A C 1
ATOM 607 O O . LEU A 1 80 ? 14.532 7.509 0.526 1.00 75.62 80 LEU A O 1
ATOM 611 N N . GLN A 1 81 ? 15.196 5.689 -0.598 1.00 85.31 81 GLN A N 1
ATOM 612 C CA . GLN A 1 81 ? 14.373 5.999 -1.769 1.00 85.31 81 GLN A CA 1
ATOM 613 C C . GLN A 1 81 ? 12.896 5.793 -1.461 1.00 85.31 81 GLN A C 1
ATOM 615 O O . GLN A 1 81 ? 12.076 6.614 -1.865 1.00 85.31 81 GLN A O 1
ATOM 620 N N . LEU A 1 82 ? 12.566 4.742 -0.708 1.00 90.50 82 LEU A N 1
ATOM 621 C CA . LEU A 1 82 ? 11.196 4.484 -0.287 1.00 90.50 82 LEU A CA 1
ATOM 622 C C . LEU A 1 82 ? 10.660 5.618 0.592 1.00 90.50 82 LEU A C 1
ATOM 624 O O . LEU A 1 82 ? 9.550 6.078 0.352 1.00 90.50 82 LEU A O 1
ATOM 628 N N . GLU A 1 83 ? 11.444 6.131 1.543 1.00 90.50 83 GLU A N 1
ATOM 629 C CA . GLU A 1 83 ? 11.025 7.288 2.351 1.00 90.50 83 GLU A CA 1
ATOM 630 C C . GLU A 1 83 ? 10.722 8.520 1.485 1.00 90.50 83 GLU A C 1
ATOM 632 O O . GLU A 1 83 ? 9.683 9.159 1.661 1.00 90.50 83 GLU A O 1
ATOM 637 N N . GLY A 1 84 ? 11.578 8.820 0.502 1.00 92.00 84 GLY A N 1
ATOM 638 C CA . GLY A 1 84 ? 11.343 9.910 -0.449 1.00 92.00 84 GLY A CA 1
ATOM 639 C C . GLY A 1 84 ? 10.080 9.711 -1.295 1.00 92.00 84 GLY A C 1
ATOM 640 O O . GLY A 1 84 ? 9.306 10.650 -1.481 1.00 92.00 84 GLY A O 1
ATOM 641 N N . ILE A 1 85 ? 9.834 8.484 -1.764 1.00 95.19 85 ILE A N 1
ATOM 642 C CA . ILE A 1 85 ? 8.627 8.119 -2.520 1.00 95.19 85 ILE A CA 1
ATOM 643 C C . ILE A 1 85 ? 7.376 8.306 -1.655 1.00 95.19 85 ILE A C 1
ATOM 645 O O . ILE A 1 85 ? 6.435 8.977 -2.071 1.00 95.19 85 ILE A O 1
ATOM 649 N N . LEU A 1 86 ? 7.380 7.763 -0.436 1.00 95.56 86 LEU A N 1
ATOM 650 C CA . LEU A 1 86 ? 6.250 7.842 0.490 1.00 95.56 86 LEU A CA 1
ATOM 651 C C . LEU A 1 86 ? 5.949 9.276 0.908 1.00 95.56 86 LEU A C 1
ATOM 653 O O . LEU A 1 86 ? 4.781 9.630 1.066 1.00 95.56 86 LEU A O 1
ATOM 657 N N . LYS A 1 87 ? 6.979 10.113 1.059 1.00 94.88 87 LYS A N 1
ATOM 658 C CA . LYS A 1 87 ? 6.792 11.541 1.312 1.00 94.88 87 LYS A CA 1
ATOM 659 C C . LYS A 1 87 ? 6.047 12.202 0.151 1.00 94.88 87 LYS A C 1
ATOM 661 O O . LYS A 1 87 ? 5.050 12.873 0.385 1.00 94.88 87 LYS A O 1
ATOM 666 N N . ASN A 1 88 ? 6.458 11.950 -1.090 1.00 95.00 88 ASN A N 1
ATOM 667 C CA . ASN A 1 88 ? 5.783 12.507 -2.267 1.00 95.00 88 ASN A CA 1
ATOM 668 C C . ASN A 1 88 ? 4.353 11.974 -2.447 1.00 95.00 88 ASN A C 1
ATOM 670 O O . ASN A 1 88 ? 3.477 12.689 -2.925 1.00 95.00 88 ASN A O 1
ATOM 674 N N . TRP A 1 89 ? 4.097 10.721 -2.072 1.00 96.56 89 TRP A N 1
ATOM 675 C CA . TRP A 1 89 ? 2.751 10.144 -2.108 1.00 96.56 89 TRP A CA 1
ATOM 676 C C . TRP A 1 89 ? 1.836 10.684 -1.012 1.00 96.56 89 TRP A C 1
ATOM 678 O O . TRP A 1 89 ? 0.635 10.772 -1.245 1.00 96.56 89 TRP A O 1
ATOM 688 N N . SER A 1 90 ? 2.379 11.087 0.143 1.00 94.00 90 SER A N 1
ATOM 689 C CA . SER A 1 90 ? 1.582 11.645 1.247 1.00 94.00 90 SER A CA 1
ATOM 690 C C . SER A 1 90 ? 0.765 12.881 0.840 1.00 94.00 90 SER A C 1
ATOM 692 O O . SER A 1 90 ? -0.313 13.112 1.376 1.00 94.00 90 SER A O 1
ATOM 694 N N . GLU A 1 91 ? 1.232 13.627 -0.165 1.00 92.44 91 GLU A N 1
ATOM 695 C CA . GLU A 1 91 ? 0.550 14.803 -0.722 1.00 92.44 91 GLU A CA 1
ATOM 696 C C . GLU A 1 91 ? -0.627 14.455 -1.653 1.00 92.44 91 GLU A C 1
ATOM 698 O O . GLU A 1 91 ? -1.322 15.357 -2.109 1.00 92.44 91 GLU A O 1
ATOM 703 N N . LYS A 1 92 ? -0.842 13.168 -1.964 1.00 92.56 92 LYS A N 1
ATOM 704 C CA . LYS A 1 92 ? -1.799 12.690 -2.982 1.00 92.56 92 LYS A CA 1
ATOM 705 C C . LYS A 1 92 ? -2.697 11.549 -2.495 1.00 92.56 92 LYS A C 1
ATOM 707 O O . LYS A 1 92 ? -3.281 10.829 -3.301 1.00 92.56 92 LYS A O 1
ATOM 712 N N . LEU A 1 93 ? -2.777 11.324 -1.182 1.00 89.88 93 LEU A N 1
ATOM 713 C CA . LEU A 1 93 ? -3.499 10.175 -0.610 1.00 89.88 93 LEU A CA 1
ATOM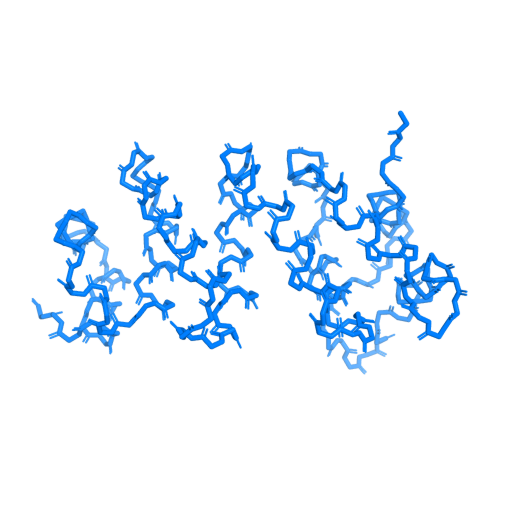 714 C C . LEU A 1 93 ? -5.021 10.247 -0.778 1.00 89.88 93 LEU A C 1
ATOM 716 O O . LEU A 1 93 ? -5.713 9.242 -0.627 1.00 89.88 93 LEU A O 1
ATOM 720 N N . ASP A 1 94 ? -5.562 11.420 -1.072 1.00 90.88 94 ASP A N 1
ATOM 721 C CA . ASP A 1 94 ? -6.983 11.615 -1.331 1.00 90.88 94 ASP A CA 1
ATOM 722 C C . ASP A 1 94 ? -7.371 11.413 -2.804 1.00 90.88 94 ASP A C 1
ATOM 724 O O . ASP A 1 94 ? -8.565 11.331 -3.090 1.00 90.88 94 ASP A O 1
ATOM 728 N N . GLU A 1 95 ? -6.405 11.270 -3.723 1.00 93.25 95 GLU A N 1
ATOM 729 C CA . GLU A 1 95 ? -6.687 11.011 -5.141 1.00 93.25 95 GLU A CA 1
ATOM 730 C C . GLU A 1 95 ? -7.384 9.660 -5.361 1.00 93.25 95 GLU A C 1
ATOM 732 O O . GLU A 1 95 ? -8.279 9.558 -6.198 1.00 93.25 95 GLU A O 1
ATOM 737 N N . ASP A 1 96 ? -6.967 8.620 -4.633 1.00 95.81 96 ASP A N 1
ATOM 738 C CA . ASP A 1 96 ? -7.561 7.286 -4.713 1.00 95.81 96 ASP A CA 1
ATOM 739 C C . ASP A 1 96 ? -7.446 6.556 -3.365 1.00 95.81 96 ASP A C 1
ATOM 741 O O . ASP A 1 96 ? -6.355 6.235 -2.885 1.00 95.81 96 ASP A O 1
ATOM 745 N N . ILE A 1 97 ? -8.593 6.270 -2.746 1.00 96.06 97 ILE A N 1
ATOM 746 C CA . ILE A 1 97 ? -8.636 5.651 -1.418 1.00 96.06 97 ILE A CA 1
ATOM 747 C C . ILE A 1 97 ? -8.165 4.193 -1.416 1.00 96.06 97 ILE A C 1
ATOM 749 O O . ILE A 1 97 ? -7.632 3.737 -0.408 1.00 96.06 97 ILE A O 1
ATOM 753 N N . ASN A 1 98 ? -8.316 3.468 -2.530 1.00 95.75 98 ASN A N 1
ATOM 754 C CA . ASN A 1 98 ? -7.868 2.080 -2.635 1.00 95.75 98 ASN A CA 1
ATOM 755 C C . ASN A 1 98 ? -6.343 2.018 -2.734 1.00 95.75 98 ASN A C 1
ATOM 757 O O . ASN A 1 98 ? -5.722 1.130 -2.148 1.00 95.75 98 ASN A O 1
ATOM 761 N N . PHE A 1 99 ? -5.733 2.973 -3.443 1.00 97.56 99 PHE A N 1
ATOM 762 C CA . PHE A 1 99 ? -4.284 3.161 -3.430 1.00 97.56 99 PHE A CA 1
ATOM 763 C C . PHE A 1 99 ? -3.776 3.430 -2.015 1.00 97.56 99 PHE A C 1
ATOM 765 O O . PHE A 1 99 ? -2.870 2.744 -1.539 1.00 97.56 99 PHE A O 1
ATOM 772 N N . THR A 1 100 ? -4.386 4.391 -1.325 1.00 97.81 100 THR A N 1
ATOM 773 C CA . THR A 1 100 ? -3.979 4.780 0.029 1.00 97.81 100 THR A CA 1
ATOM 774 C C . THR A 1 100 ? -4.116 3.635 1.020 1.00 97.81 100 THR A C 1
ATOM 776 O O . THR A 1 100 ? -3.166 3.345 1.745 1.00 97.81 100 THR A O 1
ATOM 779 N N . ASP A 1 101 ? -5.251 2.938 1.009 1.00 98.12 101 ASP A N 1
ATOM 780 C CA . ASP A 1 101 ? -5.492 1.764 1.847 1.00 98.12 101 ASP A CA 1
ATOM 781 C C . ASP A 1 101 ? -4.458 0.656 1.583 1.00 98.12 101 ASP A C 1
ATOM 783 O O . ASP A 1 101 ? -3.833 0.119 2.505 1.00 98.12 101 ASP A O 1
ATOM 787 N N . PHE A 1 102 ? -4.181 0.377 0.307 1.00 98.00 102 PHE A N 1
ATOM 788 C CA . PHE A 1 102 ? -3.181 -0.610 -0.081 1.00 98.00 102 PHE A CA 1
ATOM 789 C C . PHE A 1 102 ? -1.781 -0.256 0.430 1.00 98.00 102 PHE A C 1
ATOM 791 O O . PHE A 1 102 ? -1.115 -1.101 1.036 1.00 98.00 102 PHE A O 1
ATOM 798 N N . VAL A 1 103 ? -1.322 0.979 0.205 1.00 97.69 103 VAL A N 1
ATOM 799 C CA . VAL A 1 103 ? 0.015 1.414 0.632 1.00 97.69 103 VAL A CA 1
ATOM 800 C C . VAL A 1 103 ? 0.110 1.452 2.156 1.00 97.69 103 VAL A C 1
ATOM 802 O O . VAL A 1 103 ? 1.107 0.979 2.711 1.00 97.69 103 VAL A O 1
ATOM 805 N N . LEU A 1 104 ? -0.934 1.916 2.848 1.00 98.12 104 LEU A N 1
ATOM 806 C CA . LEU A 1 104 ? -1.014 1.871 4.306 1.00 98.12 104 LEU A CA 1
ATOM 807 C C . LEU A 1 104 ? -0.782 0.441 4.818 1.00 98.12 104 LEU A C 1
ATOM 809 O O . LEU A 1 104 ? 0.102 0.196 5.645 1.00 98.12 104 LEU A O 1
ATOM 813 N N . PHE A 1 105 ? -1.543 -0.521 4.298 1.0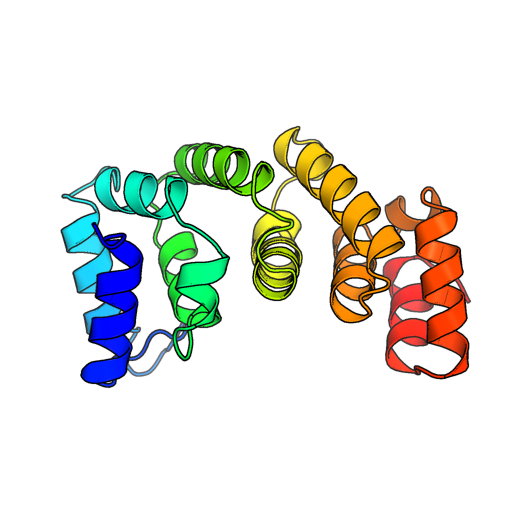0 97.81 105 PHE A N 1
ATOM 814 C CA . PHE A 1 105 ? -1.518 -1.882 4.817 1.00 97.81 105 PHE A CA 1
ATOM 815 C C . PHE A 1 105 ? -0.282 -2.685 4.393 1.00 97.81 105 PHE A C 1
ATOM 817 O O . PHE A 1 105 ? 0.236 -3.484 5.180 1.00 97.81 105 PHE A O 1
ATOM 824 N N . LYS A 1 106 ? 0.191 -2.519 3.152 1.00 96.19 106 LYS A N 1
ATOM 825 C CA . LYS A 1 106 ? 1.296 -3.317 2.593 1.00 96.19 106 LYS A CA 1
ATOM 826 C C . LYS A 1 106 ? 2.670 -2.698 2.809 1.00 96.19 106 LYS A C 1
ATOM 828 O O . LYS A 1 106 ? 3.645 -3.443 2.887 1.00 96.19 106 LYS A O 1
ATOM 833 N N . VAL A 1 107 ? 2.758 -1.375 2.915 1.00 95.31 107 VAL A N 1
ATOM 834 C CA . VAL A 1 107 ? 4.036 -0.654 2.970 1.00 95.31 107 VAL A CA 1
ATOM 835 C C . VAL A 1 107 ? 4.218 0.002 4.332 1.00 95.31 107 VAL A C 1
ATOM 837 O O . VAL A 1 107 ? 5.111 -0.403 5.076 1.00 95.31 107 VAL A O 1
ATOM 840 N N . ILE A 1 108 ? 3.342 0.941 4.709 1.00 96.56 108 ILE A N 1
ATOM 841 C CA . ILE A 1 108 ? 3.477 1.715 5.958 1.00 96.56 108 ILE A CA 1
ATOM 842 C C . ILE A 1 108 ? 3.458 0.812 7.189 1.00 96.56 108 ILE A C 1
ATOM 844 O O . ILE A 1 108 ? 4.218 1.041 8.127 1.00 96.56 108 ILE A O 1
ATOM 848 N N . ARG A 1 109 ? 2.670 -0.268 7.167 1.00 95.56 109 ARG A N 1
ATOM 849 C CA . ARG A 1 109 ? 2.641 -1.285 8.228 1.00 95.56 109 ARG A CA 1
ATOM 850 C C . ARG A 1 109 ? 4.019 -1.812 8.639 1.00 95.56 109 ARG A C 1
ATOM 852 O O . ARG A 1 109 ? 4.204 -2.180 9.796 1.00 95.56 109 ARG A O 1
ATOM 859 N N . ASN A 1 110 ? 4.956 -1.884 7.697 1.00 92.00 110 ASN A N 1
ATOM 860 C CA . ASN A 1 110 ? 6.292 -2.434 7.923 1.00 92.00 110 ASN A CA 1
ATOM 861 C C . ASN A 1 110 ? 7.318 -1.363 8.324 1.00 92.00 110 ASN A C 1
ATOM 863 O O . ASN A 1 110 ? 8.476 -1.685 8.583 1.00 92.00 110 ASN A O 1
ATOM 867 N N . ILE A 1 111 ? 6.909 -0.095 8.391 1.00 92.19 111 ILE A N 1
ATOM 868 C CA . ILE A 1 111 ? 7.751 1.015 8.827 1.00 92.19 111 ILE A CA 1
ATOM 869 C C . ILE A 1 111 ? 7.638 1.169 10.345 1.00 92.19 111 ILE A C 1
ATOM 871 O O . ILE A 1 111 ? 6.572 0.999 10.937 1.00 92.19 111 ILE A O 1
ATOM 875 N N . SER A 1 112 ? 8.753 1.514 10.993 1.00 91.94 112 SER A N 1
ATOM 876 C CA . SER A 1 112 ? 8.770 1.788 12.430 1.00 91.94 112 SER A CA 1
ATOM 877 C C . SER A 1 112 ? 7.762 2.876 12.797 1.00 91.94 112 SER A C 1
ATOM 879 O O . SER A 1 112 ? 7.824 3.995 12.285 1.00 91.94 112 SER A O 1
ATOM 881 N N . SER A 1 113 ? 6.900 2.578 13.771 1.00 92.50 113 SER A N 1
ATOM 882 C CA . SER A 1 113 ? 5.904 3.529 14.286 1.00 92.50 113 SER A CA 1
ATOM 883 C C . SER A 1 113 ? 6.490 4.752 15.009 1.00 92.50 113 SER A C 1
ATOM 885 O O . SER A 1 113 ? 5.750 5.651 15.399 1.00 92.50 113 SER A O 1
ATOM 887 N N . ASN A 1 114 ? 7.812 4.793 15.203 1.00 92.25 114 ASN A N 1
ATOM 888 C CA . ASN A 1 114 ? 8.518 5.967 15.716 1.00 92.25 114 ASN A CA 1
ATOM 889 C C . ASN A 1 114 ? 9.014 6.895 14.596 1.00 92.25 114 ASN A C 1
ATOM 891 O O . ASN A 1 114 ? 9.413 8.020 14.892 1.00 92.25 114 ASN A O 1
ATOM 895 N N . SER A 1 115 ? 9.009 6.435 13.340 1.00 93.75 115 SER A N 1
ATOM 896 C CA . SER A 1 115 ? 9.443 7.235 12.193 1.00 93.75 115 SER A CA 1
ATOM 897 C C . SER A 1 115 ? 8.456 8.359 11.890 1.00 93.75 115 SER A C 1
ATOM 899 O O . SER A 1 115 ? 7.247 8.219 12.090 1.00 93.75 115 SER A O 1
ATOM 901 N N . GLU A 1 116 ? 8.980 9.468 11.376 1.00 94.44 116 GLU A N 1
ATOM 902 C CA . GLU A 1 116 ? 8.162 10.628 11.024 1.00 94.44 116 GLU A CA 1
ATOM 903 C C . GLU A 1 116 ? 7.219 10.324 9.859 1.00 94.44 116 GLU A C 1
ATOM 905 O O . GLU A 1 116 ? 6.044 10.674 9.904 1.00 94.44 116 GLU A O 1
ATOM 910 N N . ILE A 1 117 ? 7.700 9.572 8.863 1.00 94.50 117 ILE A N 1
ATOM 911 C CA . ILE A 1 117 ? 6.884 9.182 7.712 1.00 94.50 117 ILE A CA 1
ATOM 912 C C . ILE A 1 117 ? 5.683 8.325 8.127 1.00 94.50 117 ILE A C 1
ATOM 914 O O . ILE A 1 117 ? 4.589 8.523 7.607 1.00 94.50 117 ILE A O 1
ATOM 918 N N . TRP A 1 118 ? 5.855 7.413 9.094 1.00 96.00 118 TRP A N 1
ATOM 919 C CA . TRP A 1 118 ? 4.749 6.603 9.603 1.00 96.00 118 TRP A CA 1
ATOM 920 C C . TRP A 1 118 ? 3.699 7.483 10.278 1.00 96.00 118 TRP A C 1
ATOM 922 O O . TRP A 1 118 ? 2.521 7.355 9.966 1.00 96.00 118 TRP A O 1
ATOM 932 N N . LYS A 1 119 ? 4.114 8.401 11.160 1.00 96.00 119 LYS A N 1
ATOM 933 C CA . LYS A 1 119 ? 3.185 9.299 11.867 1.00 96.00 119 LYS A CA 1
ATOM 934 C C . LYS A 1 119 ? 2.410 10.170 10.885 1.00 96.00 119 LYS A C 1
ATOM 936 O O . LYS A 1 119 ? 1.186 10.162 10.913 1.00 96.00 119 LYS A O 1
ATOM 941 N N . GLN A 1 120 ? 3.122 10.806 9.954 1.00 95.88 120 GLN A N 1
ATOM 942 C CA . GLN A 1 120 ? 2.522 11.639 8.917 1.00 95.88 120 GLN A CA 1
ATOM 943 C C . GLN A 1 120 ? 1.469 10.867 8.108 1.00 95.88 120 GLN A C 1
ATOM 945 O O . GLN A 1 120 ? 0.360 11.355 7.900 1.00 95.88 120 GLN A O 1
ATOM 950 N N . TRP A 1 121 ? 1.794 9.649 7.665 1.00 97.38 121 TRP A N 1
ATOM 951 C CA . TRP A 1 121 ? 0.854 8.814 6.917 1.00 97.38 121 TRP A CA 1
ATOM 952 C C . TRP A 1 121 ? -0.368 8.422 7.740 1.00 97.38 121 TRP A C 1
ATOM 954 O O . TRP A 1 121 ? -1.483 8.459 7.223 1.00 97.38 121 TRP A O 1
ATOM 964 N N . ILE A 1 122 ? -0.171 8.051 9.004 1.00 97.56 122 ILE A N 1
ATOM 965 C CA . ILE A 1 122 ? -1.263 7.658 9.893 1.00 97.56 122 ILE A CA 1
ATOM 966 C C . ILE A 1 122 ? -2.208 8.827 10.148 1.00 97.56 122 ILE A C 1
ATOM 968 O O . ILE A 1 122 ? -3.412 8.646 9.994 1.00 97.56 122 ILE A O 1
ATOM 972 N N . ASP A 1 123 ? -1.695 10.022 10.429 1.00 96.44 123 ASP A N 1
ATOM 973 C CA . ASP A 1 123 ? -2.520 11.207 10.690 1.00 96.44 123 ASP A CA 1
ATOM 974 C C . ASP A 1 123 ? -3.387 11.587 9.475 1.00 96.44 123 ASP A C 1
ATOM 976 O O . ASP A 1 123 ? -4.592 11.845 9.601 1.00 96.44 123 ASP A O 1
ATOM 980 N N . ILE A 1 124 ? -2.801 11.554 8.270 1.00 96.56 124 ILE A N 1
ATOM 981 C CA . ILE A 1 124 ? -3.533 11.809 7.021 1.00 96.56 124 ILE A CA 1
ATOM 982 C C . ILE A 1 124 ? -4.576 10.711 6.776 1.00 96.56 124 ILE A C 1
ATOM 984 O O . ILE A 1 124 ? -5.728 11.012 6.455 1.00 96.56 124 ILE A O 1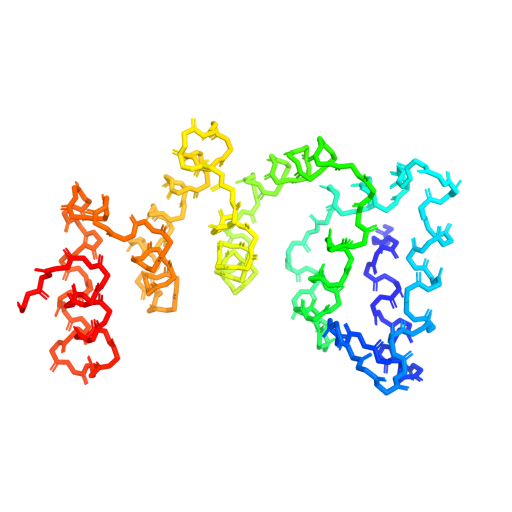
ATOM 988 N N . CYS A 1 125 ? -4.204 9.440 6.956 1.00 97.75 125 CYS A N 1
ATOM 989 C CA . CYS A 1 125 ? -5.114 8.317 6.747 1.00 97.75 125 CYS A CA 1
ATOM 990 C C . CYS A 1 125 ? -6.278 8.327 7.745 1.00 97.75 125 CYS A C 1
ATOM 992 O O . CYS A 1 125 ? -7.399 8.051 7.331 1.00 97.75 125 CYS A O 1
ATOM 994 N N . ILE A 1 126 ? -6.057 8.679 9.019 1.00 97.56 126 ILE A N 1
ATOM 995 C CA . ILE A 1 126 ? -7.129 8.837 10.018 1.00 97.56 126 ILE A CA 1
ATOM 996 C C . ILE A 1 126 ? -8.122 9.891 9.538 1.00 97.56 126 ILE A C 1
ATOM 998 O O . ILE A 1 126 ? -9.317 9.612 9.449 1.00 97.56 126 ILE A O 1
ATOM 1002 N N . SER A 1 127 ? -7.622 11.069 9.158 1.00 96.31 127 SER A N 1
ATOM 1003 C CA . SER A 1 127 ? -8.459 12.171 8.673 1.00 96.31 127 SER A CA 1
ATOM 1004 C C . SER A 1 127 ? -9.278 11.760 7.443 1.00 96.31 127 SER A C 1
ATOM 1006 O O . SER A 1 127 ? -10.473 12.050 7.345 1.00 96.31 127 SER A O 1
ATOM 1008 N N . LEU A 1 128 ? -8.655 11.035 6.508 1.00 96.88 128 LEU A N 1
ATOM 1009 C CA . LEU A 1 128 ? -9.321 10.516 5.316 1.00 96.88 128 LEU A CA 1
ATOM 1010 C C . LEU A 1 128 ? -10.372 9.448 5.656 1.00 96.88 128 LEU A C 1
ATOM 1012 O O . LEU A 1 128 ? -11.468 9.476 5.095 1.00 96.88 128 LEU A O 1
ATOM 1016 N N . ALA A 1 129 ? -10.062 8.522 6.561 1.00 97.06 129 ALA A N 1
ATOM 1017 C CA . ALA A 1 129 ? -10.939 7.429 6.971 1.00 97.06 129 ALA A CA 1
ATOM 1018 C C . ALA A 1 129 ? -12.185 7.932 7.701 1.00 97.06 129 ALA A C 1
ATOM 1020 O O . ALA A 1 129 ? -13.290 7.495 7.385 1.00 97.06 129 ALA A O 1
ATOM 1021 N N . VAL A 1 130 ? -12.011 8.892 8.612 1.00 96.38 130 VAL A N 1
ATOM 1022 C CA . VAL A 1 130 ? -13.107 9.562 9.319 1.00 96.38 130 VAL A CA 1
ATOM 1023 C C . VAL A 1 130 ? -14.030 10.257 8.323 1.00 96.38 130 VAL A C 1
ATOM 1025 O O . VAL A 1 130 ? -15.223 9.983 8.293 1.00 96.38 130 VAL A O 1
ATOM 1028 N N . ARG A 1 131 ? -13.479 11.094 7.434 1.00 96.31 131 ARG A N 1
ATOM 1029 C CA . ARG A 1 131 ? -14.278 11.849 6.456 1.00 96.31 131 ARG A CA 1
ATOM 1030 C C . ARG A 1 131 ? -15.011 10.952 5.458 1.00 96.31 131 ARG A C 1
ATOM 1032 O O . ARG A 1 131 ? -16.137 11.250 5.075 1.00 96.31 131 ARG A O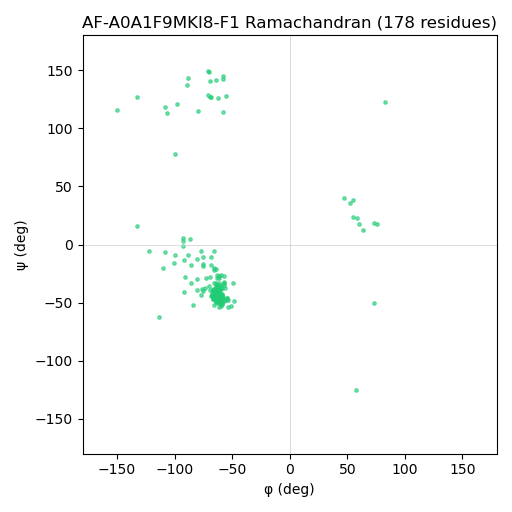 1
ATOM 1039 N N . SER A 1 132 ? -14.349 9.905 4.972 1.00 96.12 132 SER A N 1
ATOM 1040 C CA . SER A 1 132 ? -14.898 9.030 3.929 1.00 96.12 132 SER A CA 1
ATOM 1041 C C . SER A 1 132 ? -15.777 7.909 4.471 1.00 96.12 132 SER A C 1
ATOM 1043 O O . SER A 1 132 ? -16.509 7.303 3.691 1.00 96.12 132 SER A O 1
ATOM 1045 N N . HIS A 1 133 ? -15.682 7.597 5.769 1.00 96.44 133 HIS A N 1
ATOM 1046 C CA . HIS A 1 133 ? -16.249 6.386 6.359 1.00 96.44 133 HIS A CA 1
ATOM 1047 C C . HIS A 1 133 ? -15.910 5.130 5.530 1.00 96.44 133 HIS A C 1
ATOM 1049 O O . HIS A 1 133 ? -16.743 4.256 5.300 1.00 96.44 133 HIS A O 1
ATOM 1055 N N . ASN A 1 134 ? -14.685 5.030 5.008 1.00 97.44 134 ASN A N 1
ATOM 1056 C CA . ASN A 1 134 ? -14.301 3.866 4.220 1.00 97.44 134 ASN A CA 1
ATOM 1057 C C . ASN A 1 134 ? -13.952 2.686 5.135 1.00 97.44 134 ASN A C 1
ATOM 1059 O O . ASN A 1 134 ? -12.964 2.725 5.867 1.00 97.44 134 ASN A O 1
ATOM 1063 N N . PHE A 1 135 ? -14.750 1.617 5.065 1.00 97.62 135 PHE A N 1
ATOM 1064 C CA . PHE A 1 135 ? -14.583 0.429 5.907 1.00 97.62 135 PHE A CA 1
ATOM 1065 C C . PHE A 1 135 ? -13.177 -0.183 5.816 1.00 97.62 135 PHE A C 1
ATOM 1067 O O . PHE A 1 135 ? -12.592 -0.505 6.849 1.00 97.62 135 PHE A O 1
ATOM 1074 N N . SER A 1 136 ? -12.647 -0.340 4.598 1.00 97.56 136 SER A N 1
ATOM 1075 C CA . SER A 1 136 ? -11.360 -1.004 4.354 1.00 97.56 136 SER A CA 1
ATOM 1076 C C . SER A 1 136 ? -10.210 -0.190 4.941 1.00 97.56 136 SER A C 1
ATOM 1078 O O . SER A 1 136 ? -9.414 -0.711 5.718 1.00 97.56 136 SER A O 1
ATOM 1080 N N . LEU A 1 137 ? -10.203 1.124 4.692 1.00 98.12 137 LEU A N 1
ATOM 1081 C CA . LEU A 1 137 ? -9.190 2.023 5.240 1.00 98.12 137 LEU A CA 1
ATOM 1082 C C . LEU A 1 137 ? -9.230 2.074 6.775 1.00 98.12 137 LEU A C 1
ATOM 1084 O O . LEU A 1 137 ? -8.180 2.063 7.420 1.00 98.12 137 LEU A O 1
ATOM 1088 N N . ILE A 1 138 ? -10.427 2.091 7.373 1.00 98.38 138 ILE A N 1
ATOM 1089 C CA . ILE A 1 138 ? -10.590 2.019 8.832 1.00 98.38 138 ILE A CA 1
ATOM 1090 C C . ILE A 1 138 ? -10.013 0.708 9.360 1.00 98.38 138 ILE A C 1
ATOM 1092 O O . ILE A 1 138 ? -9.225 0.722 10.302 1.00 98.38 138 ILE A O 1
ATOM 1096 N N . GLU A 1 139 ? -10.364 -0.425 8.752 1.00 98.38 139 GLU A N 1
ATOM 1097 C CA . GLU A 1 139 ? -9.816 -1.721 9.147 1.00 98.38 139 GLU A CA 1
ATOM 1098 C C . GLU A 1 139 ? -8.284 -1.733 9.064 1.00 98.38 139 GLU A C 1
ATOM 1100 O O . GLU A 1 139 ? -7.619 -2.116 10.033 1.00 98.38 139 GLU A O 1
ATOM 1105 N N . SER A 1 140 ? -7.714 -1.271 7.952 1.00 98.38 140 SER A N 1
ATOM 1106 C CA . SER A 1 140 ? -6.267 -1.191 7.767 1.00 98.38 140 SER A CA 1
ATOM 1107 C C . SER A 1 140 ? -5.601 -0.308 8.815 1.00 98.38 140 SER A C 1
ATOM 1109 O O . SER A 1 140 ? -4.600 -0.728 9.396 1.00 98.38 140 SER A O 1
ATOM 1111 N N . LEU A 1 141 ? -6.163 0.861 9.138 1.00 98.19 141 LEU A N 1
ATOM 1112 C CA . LEU A 1 141 ? -5.654 1.727 10.206 1.00 98.19 141 LEU A CA 1
ATOM 1113 C C . LEU A 1 141 ? -5.609 1.006 11.553 1.00 98.19 141 LEU A C 1
ATOM 1115 O O . LEU A 1 141 ? -4.570 1.005 12.213 1.00 98.19 141 LEU A O 1
ATOM 1119 N N . LEU A 1 142 ? -6.696 0.337 11.945 1.00 98.12 142 LEU A N 1
ATOM 1120 C CA . LEU A 1 142 ? -6.743 -0.407 13.207 1.00 98.12 142 LEU A CA 1
ATOM 1121 C C . LEU A 1 142 ? -5.718 -1.547 13.238 1.00 98.12 142 LEU A C 1
ATOM 1123 O O . LEU A 1 142 ? -5.093 -1.798 14.270 1.00 98.12 142 LEU A O 1
ATOM 1127 N N . LEU A 1 143 ? -5.516 -2.233 12.112 1.00 97.69 143 LEU A N 1
ATOM 1128 C CA . LEU A 1 143 ? -4.520 -3.298 11.986 1.00 97.69 143 LEU A CA 1
ATOM 1129 C C . LEU A 1 143 ? -3.079 -2.768 12.018 1.00 97.69 143 LEU A C 1
ATOM 1131 O O . LEU A 1 143 ? -2.204 -3.444 12.561 1.00 97.69 143 LEU A O 1
ATOM 1135 N N . VAL A 1 144 ? -2.821 -1.588 11.449 1.00 97.31 144 VAL A N 1
ATOM 1136 C CA . VAL A 1 144 ? -1.489 -0.963 11.408 1.00 97.31 144 VAL A CA 1
ATOM 1137 C C . VAL A 1 144 ? -1.122 -0.326 12.748 1.00 97.31 144 VAL A C 1
ATOM 1139 O O . VAL A 1 144 ? 0.001 -0.491 13.221 1.00 97.31 144 VAL A O 1
ATOM 1142 N N . MET A 1 145 ? -2.056 0.377 13.384 1.00 97.12 145 MET A N 1
ATOM 1143 C CA . MET A 1 145 ? -1.834 1.050 14.667 1.00 97.12 145 MET A CA 1
ATOM 1144 C C . MET A 1 145 ? -1.927 0.093 15.864 1.00 97.12 145 MET A C 1
ATOM 1146 O O . MET A 1 145 ? -1.293 0.323 16.900 1.00 97.12 145 MET A O 1
ATOM 1150 N N . GLY A 1 146 ? -2.731 -0.969 15.754 1.00 95.38 146 GLY A N 1
ATOM 1151 C CA . GLY A 1 146 ? -2.995 -1.906 16.842 1.00 95.38 146 GLY A CA 1
ATOM 1152 C C . GLY A 1 146 ? -3.569 -1.198 18.071 1.00 95.38 146 GLY A C 1
ATOM 1153 O O . GLY A 1 146 ? -4.547 -0.456 17.984 1.00 95.38 146 GLY A O 1
ATOM 1154 N N . ARG A 1 147 ? -2.930 -1.382 19.234 1.00 94.31 147 ARG A N 1
ATOM 1155 C CA . ARG A 1 147 ? -3.360 -0.747 20.493 1.00 94.31 147 ARG A CA 1
ATOM 1156 C C . ARG A 1 147 ? -3.280 0.779 20.476 1.00 94.31 147 ARG A C 1
ATOM 1158 O O . ARG A 1 147 ? -4.053 1.408 21.184 1.00 94.31 147 ARG A O 1
ATOM 1165 N N . LYS A 1 148 ? -2.405 1.377 19.659 1.00 94.12 148 LYS A N 1
ATOM 1166 C CA . LYS A 1 148 ? -2.307 2.843 19.538 1.00 94.12 148 LYS A CA 1
ATOM 1167 C C . LYS A 1 148 ? -3.572 3.466 18.938 1.00 94.12 148 LYS A C 1
ATOM 1169 O O . LYS A 1 148 ? -3.812 4.649 19.124 1.00 94.12 148 LYS A O 1
ATOM 1174 N N . ALA A 1 149 ? -4.394 2.681 18.233 1.00 95.12 149 ALA A N 1
ATOM 1175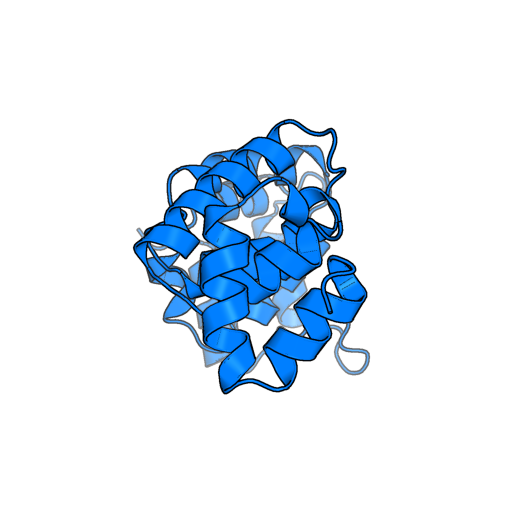 C CA . ALA A 1 149 ? -5.666 3.166 17.700 1.00 95.12 149 ALA A CA 1
ATOM 1176 C C . ALA A 1 149 ? -6.672 3.539 18.798 1.00 95.12 149 ALA A C 1
ATOM 1178 O O . ALA A 1 149 ? -7.584 4.310 18.534 1.00 95.12 149 ALA A O 1
ATOM 1179 N N . VAL A 1 150 ? -6.519 3.008 20.019 1.00 94.69 150 VAL A N 1
ATOM 1180 C CA . VAL A 1 150 ? -7.433 3.286 21.140 1.00 94.69 150 VAL A CA 1
ATOM 1181 C C . VAL A 1 150 ? -7.452 4.775 21.497 1.00 94.69 150 VAL A C 1
ATOM 1183 O O . VAL A 1 150 ? -8.491 5.279 21.914 1.00 94.69 150 VAL A O 1
ATOM 1186 N N . ASP A 1 151 ? -6.345 5.480 21.261 1.00 94.44 151 ASP A N 1
ATOM 1187 C CA . ASP A 1 151 ? -6.226 6.918 21.515 1.00 94.44 151 ASP A CA 1
ATOM 1188 C C . ASP A 1 151 ? -6.959 7.771 20.457 1.00 94.44 151 ASP A C 1
ATOM 1190 O O . ASP A 1 151 ? -7.140 8.972 20.640 1.00 94.44 151 ASP A O 1
ATOM 1194 N N . GLN A 1 152 ? -7.414 7.162 19.354 1.00 96.12 152 GLN A N 1
ATOM 1195 C CA . GLN A 1 152 ? -8.144 7.821 18.268 1.00 96.12 152 GLN A CA 1
ATOM 1196 C C . GLN A 1 152 ? -9.646 7.575 18.417 1.00 96.12 152 GLN A C 1
ATOM 1198 O O . GLN A 1 152 ? -10.229 6.722 17.744 1.00 96.12 152 GLN A O 1
ATOM 1203 N N . GLN A 1 153 ? -10.277 8.316 19.330 1.00 94.62 153 GLN A N 1
ATOM 1204 C CA . GLN A 1 153 ? -11.662 8.071 19.738 1.00 94.62 153 GLN A CA 1
ATOM 1205 C C . GLN A 1 153 ? -12.646 8.040 18.557 1.00 94.62 153 G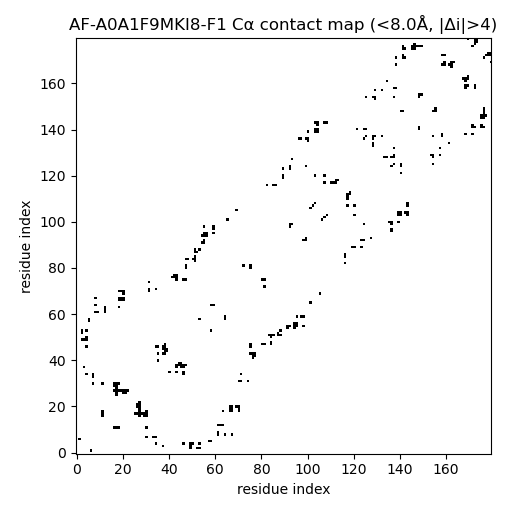LN A C 1
ATOM 1207 O O . GLN A 1 153 ? -13.436 7.104 18.457 1.00 94.62 153 GLN A O 1
ATOM 1212 N N . GLU A 1 154 ? -12.561 9.005 17.642 1.00 96.12 154 GLU A N 1
ATOM 1213 C CA . GLU A 1 154 ? -13.472 9.106 16.495 1.00 96.12 154 GLU A CA 1
ATOM 1214 C C . GLU A 1 154 ? -13.361 7.888 15.561 1.00 96.12 154 GLU A C 1
ATOM 1216 O O . GLU A 1 154 ? -14.365 7.276 15.193 1.00 96.12 154 GLU A O 1
ATOM 1221 N N . LEU A 1 155 ? -12.134 7.448 15.260 1.00 97.12 155 LEU A N 1
ATOM 1222 C CA . LEU A 1 155 ? -11.889 6.244 14.462 1.00 97.12 155 LEU A CA 1
ATOM 1223 C C . LEU A 1 155 ? -12.488 4.995 15.132 1.00 97.12 155 LEU A C 1
ATOM 1225 O O . LEU A 1 155 ? -13.107 4.159 14.470 1.00 97.12 155 LEU A O 1
ATOM 1229 N N . ILE A 1 156 ? -12.323 4.871 16.453 1.00 97.69 156 ILE A N 1
ATOM 1230 C CA . ILE A 1 156 ? -12.862 3.753 17.237 1.00 97.69 156 ILE A CA 1
ATOM 1231 C C . ILE A 1 156 ? -14.391 3.769 17.272 1.00 97.69 156 ILE A C 1
ATOM 1233 O O . ILE A 1 156 ? -15.009 2.705 17.215 1.00 97.69 156 ILE A O 1
ATOM 1237 N N . GLU A 1 157 ? -15.018 4.937 17.368 1.00 97.38 157 GLU A N 1
ATOM 1238 C CA . GLU A 1 157 ? -16.476 5.065 17.356 1.00 97.38 157 GLU A CA 1
ATOM 1239 C C . GLU A 1 157 ? -17.064 4.604 16.021 1.00 97.38 157 GLU A C 1
ATOM 1241 O O . GLU A 1 157 ? -17.974 3.769 16.011 1.00 97.38 157 GLU A O 1
ATOM 1246 N N . ILE A 1 158 ? -16.478 5.031 14.899 1.00 97.56 158 ILE A N 1
ATOM 1247 C CA . ILE A 1 158 ? -16.896 4.570 13.568 1.00 97.56 158 ILE A CA 1
ATOM 1248 C C . ILE A 1 158 ? -16.693 3.053 13.438 1.00 97.56 158 ILE A C 1
ATOM 1250 O O . ILE A 1 158 ? -17.577 2.330 12.970 1.00 97.56 158 ILE A O 1
ATOM 1254 N N . ALA A 1 159 ? -15.555 2.532 13.901 1.00 97.50 159 ALA A N 1
ATOM 1255 C CA . ALA A 1 159 ? -15.289 1.099 13.881 1.00 97.50 159 ALA A CA 1
ATOM 1256 C C . ALA A 1 159 ? -16.289 0.299 14.732 1.00 97.50 159 ALA A C 1
ATOM 1258 O O . ALA A 1 159 ? -16.729 -0.775 14.318 1.00 97.50 159 ALA A O 1
ATOM 1259 N N . LYS A 1 160 ? -16.692 0.809 15.902 1.00 97.38 160 LYS A N 1
ATOM 1260 C CA . LYS A 1 160 ? -17.732 0.191 16.741 1.00 97.38 160 LYS A CA 1
ATOM 1261 C C . LYS A 1 160 ? -19.089 0.182 16.046 1.00 97.38 160 LYS A C 1
ATOM 1263 O O . LYS A 1 160 ? -19.812 -0.807 16.171 1.00 97.38 160 LYS A O 1
ATOM 1268 N N . GLU A 1 161 ? -19.423 1.231 15.299 1.00 97.56 161 GLU A N 1
ATOM 1269 C CA . GLU A 1 161 ? -20.645 1.259 14.494 1.00 97.56 161 GLU A CA 1
ATOM 1270 C C . GLU A 1 161 ? -20.631 0.140 13.450 1.00 97.56 161 GLU A C 1
ATOM 1272 O O . GLU A 1 161 ? -21.538 -0.693 13.421 1.00 97.56 161 GLU A O 1
ATOM 1277 N N . TYR A 1 162 ? -19.545 0.025 12.680 1.00 97.75 162 TYR A N 1
ATOM 1278 C CA . TYR A 1 162 ? -19.371 -1.083 11.739 1.00 97.75 162 TYR A CA 1
ATOM 1279 C C . TYR A 1 162 ? -19.396 -2.446 12.416 1.00 97.75 162 TYR A C 1
ATOM 1281 O O . TYR A 1 162 ? -19.941 -3.406 11.871 1.00 97.75 162 TYR A O 1
ATOM 1289 N N . ALA A 1 163 ? -18.830 -2.553 13.613 1.00 97.00 163 ALA A N 1
ATOM 1290 C CA . ALA A 1 163 ? -18.811 -3.791 14.363 1.00 97.00 163 ALA A CA 1
ATOM 1291 C C . ALA A 1 163 ? -20.224 -4.281 14.700 1.00 97.00 163 ALA A C 1
ATOM 1293 O O . ALA A 1 163 ? -20.411 -5.488 14.784 1.00 97.00 163 ALA A O 1
ATOM 1294 N N . LYS A 1 164 ? -21.251 -3.426 14.814 1.00 96.69 164 LYS A N 1
ATOM 1295 C CA . LYS A 1 164 ? -22.632 -3.885 15.070 1.00 96.69 164 LYS A CA 1
ATOM 1296 C C . LYS A 1 164 ? -23.117 -4.893 14.022 1.00 96.69 164 LYS A C 1
ATOM 1298 O O . LYS A 1 164 ? -23.761 -5.877 14.391 1.00 96.69 164 LYS A O 1
ATOM 1303 N N . SER A 1 165 ? -22.746 -4.698 12.756 1.00 96.19 165 SER A N 1
ATOM 1304 C CA . SER A 1 165 ? -23.150 -5.540 11.621 1.00 96.19 165 SER A CA 1
ATOM 1305 C C . SER A 1 165 ? -22.014 -6.385 11.022 1.00 96.19 165 SER A C 1
ATOM 1307 O O . SER A 1 165 ? -22.286 -7.417 10.409 1.00 96.19 165 SER A O 1
ATOM 1309 N N . SER A 1 166 ? -20.744 -6.027 11.239 1.00 97.44 166 SER A N 1
ATOM 1310 C CA . SER A 1 166 ? -19.576 -6.714 10.668 1.00 97.44 166 SER A CA 1
ATOM 1311 C C . SER A 1 166 ? -18.814 -7.550 11.699 1.00 97.44 166 SER A C 1
ATOM 1313 O O . SER A 1 166 ? -18.143 -7.032 12.596 1.00 97.44 166 SER A O 1
ATOM 1315 N N . ARG A 1 167 ? -18.833 -8.882 11.530 1.00 96.88 167 ARG A N 1
ATOM 1316 C CA . ARG A 1 167 ? -18.015 -9.813 12.340 1.00 96.88 167 ARG A CA 1
ATOM 1317 C C . ARG A 1 167 ? -16.514 -9.569 12.171 1.00 96.88 167 ARG A C 1
ATOM 1319 O O . ARG A 1 167 ? -15.755 -9.774 13.115 1.00 96.88 167 ARG A O 1
ATOM 1326 N N . GLN A 1 168 ? -16.098 -9.143 10.982 1.00 97.25 168 GLN A N 1
ATOM 1327 C CA . GLN A 1 168 ? -14.708 -8.821 10.683 1.00 97.25 168 GLN A CA 1
ATOM 1328 C C . GLN A 1 168 ? -14.236 -7.635 11.524 1.00 97.25 168 GLN A C 1
ATOM 1330 O O . GLN A 1 168 ? -13.246 -7.768 12.239 1.00 97.25 168 GLN A O 1
ATOM 1335 N N . MET A 1 169 ? -15.002 -6.539 11.547 1.00 97.88 169 MET A N 1
ATOM 1336 C CA . MET A 1 169 ? -14.654 -5.369 12.356 1.00 97.88 169 MET A CA 1
ATOM 1337 C C . MET A 1 169 ? -14.677 -5.676 13.862 1.00 97.88 169 MET A C 1
ATOM 1339 O O . MET A 1 169 ? -13.758 -5.278 14.575 1.00 97.88 169 MET A O 1
ATOM 1343 N N . LYS A 1 170 ? -15.642 -6.482 14.348 1.00 97.38 170 LYS A N 1
ATOM 1344 C CA . LYS A 1 170 ? -15.619 -6.989 15.741 1.00 97.38 170 LYS A CA 1
ATOM 1345 C C . LYS A 1 170 ? -14.298 -7.687 16.068 1.00 97.38 170 LYS A C 1
ATOM 1347 O O . LYS A 1 170 ? -13.687 -7.422 17.100 1.00 97.38 170 LYS A O 1
ATOM 1352 N N . ARG A 1 171 ? -13.844 -8.583 15.183 1.00 97.19 171 ARG A N 1
ATOM 1353 C CA . ARG A 1 171 ? -12.587 -9.322 15.362 1.00 97.19 171 ARG A CA 1
ATOM 1354 C C . ARG A 1 171 ? -11.381 -8.385 15.379 1.00 97.19 171 ARG A C 1
ATOM 1356 O O . ARG A 1 171 ? -10.480 -8.600 16.182 1.00 97.19 171 ARG A O 1
ATOM 1363 N N . VAL A 1 172 ? -11.356 -7.372 14.516 1.00 96.94 172 VAL A N 1
ATOM 1364 C CA . VAL A 1 172 ? -10.263 -6.389 14.446 1.00 96.94 172 VAL A CA 1
ATOM 1365 C C . VAL A 1 172 ? -10.183 -5.574 15.737 1.00 96.94 172 VAL A C 1
ATOM 1367 O O . VAL A 1 172 ? -9.118 -5.528 16.349 1.00 96.94 172 VAL A O 1
ATOM 1370 N N . LEU A 1 173 ? -11.306 -5.026 16.215 1.00 96.69 173 LEU A N 1
ATOM 1371 C CA . LEU A 1 173 ? -11.362 -4.286 17.483 1.00 96.69 173 LEU A CA 1
ATOM 1372 C C . LEU A 1 173 ? -10.894 -5.135 18.672 1.00 96.69 173 LEU A C 1
ATOM 1374 O O . LEU A 1 173 ? -10.064 -4.687 19.465 1.00 96.69 173 LEU A O 1
ATOM 1378 N N . SER A 1 174 ? -11.362 -6.382 18.756 1.00 96.19 174 SER A N 1
ATOM 1379 C CA . SER A 1 174 ? -10.980 -7.302 19.830 1.00 96.19 174 SER A CA 1
ATOM 1380 C C . SER A 1 174 ? -9.499 -7.668 19.772 1.00 96.19 174 SER A C 1
ATOM 1382 O O . SER A 1 174 ? -8.786 -7.539 20.766 1.00 96.19 174 SER A O 1
ATOM 1384 N N . ASN A 1 175 ? -9.017 -8.124 18.616 1.00 95.25 175 ASN A N 1
ATOM 1385 C CA . ASN A 1 175 ? -7.691 -8.730 18.518 1.00 95.25 175 ASN A CA 1
ATOM 1386 C C . ASN A 1 175 ? -6.572 -7.691 18.435 1.00 95.25 175 ASN A C 1
ATOM 1388 O O . ASN A 1 175 ? -5.514 -7.892 19.028 1.00 95.25 175 ASN A O 1
ATOM 1392 N N . SER A 1 176 ? -6.794 -6.596 17.708 1.00 92.94 176 SER A N 1
ATOM 1393 C CA . SER A 1 176 ? -5.762 -5.585 17.462 1.00 92.94 176 SER A CA 1
ATOM 1394 C C . SER A 1 176 ? -5.788 -4.469 18.499 1.00 92.94 176 SER A C 1
ATOM 1396 O O . SER A 1 176 ? -4.729 -4.041 18.961 1.00 92.94 176 SER A O 1
ATOM 1398 N N . CYS A 1 177 ? -6.982 -4.021 18.895 1.00 93.62 177 CYS A N 1
ATOM 1399 C CA . CYS A 1 177 ? -7.149 -2.887 19.809 1.00 93.62 177 CYS A CA 1
ATOM 1400 C C . CYS A 1 177 ? -7.452 -3.316 21.255 1.00 93.62 177 CYS A C 1
ATOM 1402 O O . CYS A 1 177 ? -7.296 -2.513 22.169 1.00 93.62 177 CYS A O 1
ATOM 1404 N N . GLY A 1 178 ? -7.850 -4.572 21.492 1.00 92.00 178 GLY A N 1
ATOM 1405 C CA . GLY A 1 178 ? -8.238 -5.056 22.822 1.00 92.00 178 GLY A CA 1
ATOM 1406 C C . GLY A 1 178 ? -9.622 -4.581 23.279 1.00 92.00 178 GLY A C 1
ATOM 1407 O O . GLY A 1 178 ? -9.913 -4.624 24.474 1.00 92.00 178 GLY A O 1
ATOM 1408 N N . ILE A 1 179 ? -10.466 -4.121 22.350 1.00 88.25 179 ILE A N 1
ATOM 1409 C CA . ILE A 1 179 ? -11.812 -3.600 22.616 1.00 88.25 179 ILE A CA 1
ATOM 1410 C C . ILE A 1 179 ? -12.831 -4.713 22.357 1.00 88.25 179 ILE A C 1
ATOM 1412 O O . ILE A 1 179 ? -12.897 -5.243 21.249 1.00 88.25 179 ILE A O 1
ATOM 1416 N N . LYS A 1 180 ? -13.611 -5.064 23.383 1.00 78.25 180 LYS A N 1
ATOM 1417 C CA . LYS A 1 180 ? -14.634 -6.119 23.323 1.00 78.25 180 LYS A CA 1
ATOM 1418 C C . LYS A 1 180 ? -15.979 -5.603 22.827 1.00 78.25 180 LYS A C 1
ATOM 1420 O O . LYS A 1 180 ? -16.333 -4.461 23.194 1.00 78.25 180 LYS A O 1
#

Foldseek 3Di:
DDQLLLVLLVVCQVVVQDLAPPPPPCNSVVSVVSQCVCLVPDQRVSLLVSLLPDAPLSQVVGPPSLSNVLNSVVPHPDPVSVLSSLVSCLVRCLVDVVSLLSCLQRPLLPDDCVDPSNVSSLVSLLVVCLVVVDPSSLLSSLQSCFQVCVVVVSSVVSLVVVVVPDPSSVCSCCPRNVHD

Secondary structure (DSSP, 8-state):
---HHHHHHHHHHHHT----TT-TTTTTHHHHHHHHHHHTSSS-HHHHHHHHT--HHHHTTSTTHHHHHHHHHHT-S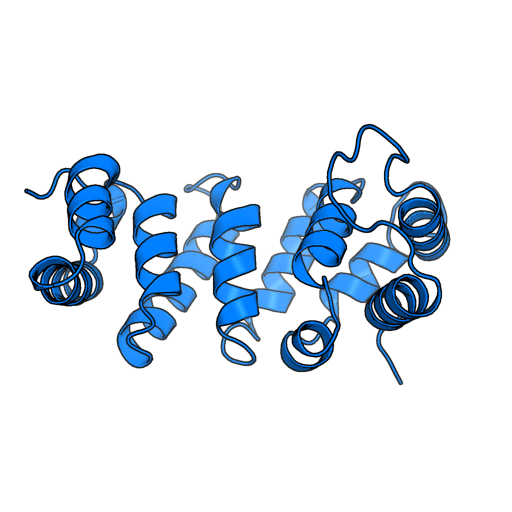-HHHHHHHHHHHHTTTTS-HHHHHHHHHHTGGGS-TTSHHHHHHHHHHHHHHHHHT-HHHHHHHHHHHGGGGGG-HHHHHHHHHHHHH-HHHHHHIIIII---

Mean predicted aligned error: 3.77 Å

Sequence (180 aa):
MSNPFIDIVRTANKNKWCTTPYCTTCIAREYRQALQDLGGGGLGGGLANALSKLKPSELTLEDNWQDALLTAIIDLPFSLQLEGILKNWSEKLDEDINFTDFVLFKVIRNISSNSEIWKQWIDICISLAVRSHNFSLIESLLLVMGRKAVDQQELIEIAKEYAKSSRQMKRVLSNSCGIK

Nearest PDB structures (foldseek):
  2db0-assembly1_A  TM=4.205E-01  e=1.023E+00  Pyrococcus horikoshii OT3
  6exn-assembly1_H  TM=4.017E-01  e=8.708E+00  Saccharomyces cerevisiae S288C
  5lj5-assembly1_H  TM=4.017E-01  e=9.123E+00  Saccharomyces cerevisiae
  8dve-assembly1_G  TM=2.128E-01  e=6.000E+00  Oryctolagus cuniculus

Radius of gyration: 17.44 Å; Cα contacts (8 Å, |Δi|>4): 211; chains: 1; bounding box: 46×35×46 Å